Protein AF-A0A832WQT7-F1 (afdb_monomer_lite)

Radius of gyration: 22.84 Å; chains: 1; bounding box: 55×54×98 Å

Structure (mmCIF, N/CA/C/O backbone):
data_AF-A0A832WQT7-F1
#
_entry.id   AF-A0A832WQT7-F1
#
loop_
_atom_site.group_PDB
_atom_site.id
_atom_site.type_symbol
_atom_site.label_atom_id
_atom_site.label_alt_id
_atom_site.label_comp_id
_atom_site.label_asym_id
_atom_site.label_entity_id
_atom_site.label_seq_id
_atom_site.pd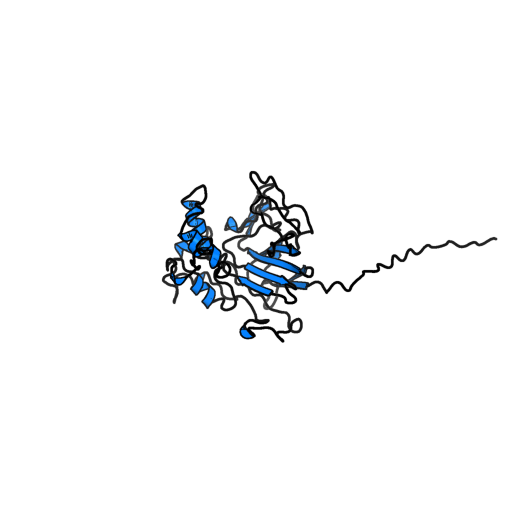bx_PDB_ins_code
_atom_site.Cartn_x
_atom_site.Cartn_y
_atom_site.Cartn_z
_atom_site.occupancy
_atom_site.B_iso_or_equiv
_atom_site.auth_seq_id
_atom_site.auth_comp_id
_atom_site.auth_asym_id
_atom_site.auth_atom_id
_atom_site.pdbx_PDB_model_num
ATOM 1 N N . MET A 1 1 ? -0.647 -25.967 -74.024 1.00 47.56 1 MET A N 1
ATOM 2 C CA . MET A 1 1 ? 0.511 -26.215 -73.138 1.00 47.56 1 MET A CA 1
ATOM 3 C C . MET A 1 1 ? 1.484 -25.049 -73.229 1.00 47.56 1 MET A C 1
ATOM 5 O O . MET A 1 1 ? 2.323 -25.030 -74.116 1.00 47.56 1 MET A O 1
ATOM 9 N N . LYS A 1 2 ? 1.336 -24.062 -72.344 1.00 38.56 2 LYS A N 1
ATOM 10 C CA . LYS A 1 2 ? 2.384 -23.105 -71.969 1.00 38.56 2 LYS A CA 1
ATOM 11 C C . LYS A 1 2 ? 2.176 -22.830 -70.483 1.00 38.56 2 LYS A C 1
ATOM 13 O O . LYS A 1 2 ? 1.175 -22.239 -70.100 1.00 38.56 2 LYS A O 1
ATOM 18 N N . SER A 1 3 ? 3.063 -23.404 -69.682 1.00 42.03 3 SER A N 1
ATOM 19 C CA . SER A 1 3 ? 3.198 -23.137 -68.255 1.00 42.03 3 SER A CA 1
ATOM 20 C C . SER A 1 3 ? 3.839 -21.761 -68.100 1.00 42.03 3 SER A C 1
ATOM 22 O O . SER A 1 3 ? 4.822 -21.501 -68.794 1.00 42.03 3 SER A O 1
ATOM 24 N N . LEU A 1 4 ? 3.314 -20.893 -67.233 1.00 36.88 4 LEU A N 1
ATOM 25 C CA . LEU A 1 4 ? 4.096 -19.773 -66.717 1.00 36.88 4 LEU A CA 1
ATOM 26 C C . LEU A 1 4 ? 3.626 -19.372 -65.311 1.00 36.88 4 LEU A C 1
ATOM 28 O O . LEU A 1 4 ? 2.560 -18.798 -65.121 1.00 36.88 4 LEU A O 1
ATOM 32 N N . LEU A 1 5 ? 4.469 -19.793 -64.368 1.00 37.06 5 LEU A N 1
ATOM 33 C CA . LEU A 1 5 ? 4.711 -19.373 -62.990 1.00 37.06 5 LEU A CA 1
ATOM 34 C C . LEU A 1 5 ? 3.700 -18.421 -62.325 1.00 37.06 5 LEU A C 1
ATOM 36 O O . LEU A 1 5 ? 3.665 -17.223 -62.592 1.00 37.06 5 LEU A O 1
ATOM 40 N N . VAL A 1 6 ? 3.017 -18.954 -61.309 1.00 41.31 6 VAL A N 1
ATOM 41 C CA . VAL A 1 6 ? 2.474 -18.172 -60.194 1.00 41.31 6 VAL A CA 1
ATOM 42 C C . VAL A 1 6 ? 3.660 -17.669 -59.370 1.00 41.31 6 VAL A C 1
ATOM 44 O O . VAL A 1 6 ? 4.317 -18.443 -58.674 1.00 41.31 6 VAL A O 1
ATOM 47 N N . LEU A 1 7 ? 3.965 -16.376 -59.476 1.00 38.38 7 LEU A N 1
ATOM 48 C CA . LEU A 1 7 ? 4.915 -15.705 -58.596 1.00 38.38 7 LEU A CA 1
ATOM 49 C C . LEU A 1 7 ? 4.232 -15.529 -57.230 1.00 38.38 7 LEU A C 1
ATOM 51 O O . LEU A 1 7 ? 3.497 -14.570 -57.006 1.00 38.38 7 LEU A O 1
ATOM 55 N N . ALA A 1 8 ? 4.418 -16.492 -56.329 1.00 39.69 8 ALA A N 1
ATOM 56 C CA . ALA A 1 8 ? 4.055 -16.324 -54.930 1.00 39.69 8 ALA A CA 1
ATOM 57 C C . ALA A 1 8 ? 5.011 -15.290 -54.319 1.00 39.69 8 ALA A C 1
ATOM 59 O O . ALA A 1 8 ? 6.145 -15.608 -53.964 1.00 39.69 8 ALA A O 1
ATOM 60 N N . ALA A 1 9 ? 4.571 -14.035 -54.240 1.00 36.88 9 ALA A N 1
ATOM 61 C CA . ALA A 1 9 ? 5.240 -13.019 -53.445 1.00 36.88 9 ALA A CA 1
ATOM 62 C C . ALA A 1 9 ? 5.055 -13.380 -51.965 1.00 36.88 9 ALA A C 1
ATOM 64 O O . ALA A 1 9 ? 4.107 -12.950 -51.313 1.00 36.88 9 ALA A O 1
ATOM 65 N N . VAL A 1 10 ? 5.948 -14.222 -51.442 1.00 38.91 10 VAL A N 1
ATOM 66 C CA . VAL A 1 10 ? 6.124 -14.378 -50.001 1.00 38.91 10 VAL A CA 1
ATOM 67 C C . VAL A 1 10 ? 6.759 -13.079 -49.522 1.00 38.91 10 VAL A C 1
ATOM 69 O O . VAL A 1 10 ? 7.971 -12.890 -49.605 1.00 38.91 10 VAL A O 1
ATOM 72 N N . LEU A 1 11 ? 5.920 -12.147 -49.076 1.00 35.97 11 LEU A N 1
ATOM 73 C CA . LEU A 1 11 ? 6.366 -10.959 -48.371 1.00 35.97 11 LEU A CA 1
ATOM 74 C C . LEU A 1 11 ? 6.836 -11.414 -46.981 1.00 35.97 11 LEU A C 1
ATOM 76 O O . LEU A 1 11 ? 6.087 -11.380 -46.009 1.00 35.97 11 LEU A O 1
ATOM 80 N N . VAL A 1 12 ? 8.075 -11.903 -46.892 1.00 39.22 12 VAL A N 1
ATOM 81 C CA . VAL A 1 12 ? 8.770 -12.014 -45.610 1.00 39.22 12 VAL A CA 1
ATOM 82 C C . VAL A 1 12 ? 9.070 -10.581 -45.193 1.00 39.22 12 VAL A C 1
ATOM 84 O O . VAL A 1 12 ? 10.098 -10.013 -45.557 1.00 39.22 12 VAL A O 1
ATOM 87 N N . ALA A 1 13 ? 8.135 -9.968 -44.470 1.00 40.22 13 ALA A N 1
ATOM 88 C CA . ALA A 1 13 ? 8.435 -8.804 -43.661 1.00 40.22 13 ALA A CA 1
ATOM 89 C C . ALA A 1 13 ? 9.397 -9.278 -42.567 1.00 40.22 13 ALA A C 1
ATOM 91 O O . ALA A 1 13 ? 8.991 -9.685 -41.480 1.00 40.22 13 ALA A O 1
ATOM 92 N N . ALA A 1 14 ? 10.687 -9.301 -42.898 1.00 39.84 14 ALA A N 1
ATOM 93 C CA . ALA A 1 14 ? 11.744 -9.338 -41.914 1.00 39.84 14 ALA A CA 1
ATOM 94 C C . ALA A 1 14 ? 11.591 -8.056 -41.091 1.00 39.84 14 ALA A C 1
ATOM 96 O O . ALA A 1 14 ? 12.025 -6.980 -41.501 1.00 39.84 14 ALA A O 1
ATOM 97 N N . LEU A 1 15 ? 10.892 -8.179 -39.961 1.00 40.41 15 LEU A N 1
ATOM 98 C CA . LEU A 1 15 ? 10.945 -7.240 -38.854 1.00 40.41 15 LEU A CA 1
ATOM 99 C C . LEU A 1 15 ? 12.410 -7.169 -38.416 1.00 40.41 15 LEU A C 1
ATOM 101 O O . LEU A 1 15 ? 12.868 -7.923 -37.562 1.00 40.41 15 LEU A O 1
ATOM 105 N N . LEU A 1 16 ? 13.163 -6.277 -39.052 1.00 38.72 16 LEU A N 1
ATOM 106 C CA . LEU A 1 16 ? 14.365 -5.704 -38.478 1.00 38.72 16 LEU A CA 1
ATOM 107 C C . LEU A 1 16 ? 13.899 -4.918 -37.253 1.00 38.72 16 LEU A C 1
ATOM 109 O O . LEU A 1 16 ? 13.592 -3.737 -37.362 1.00 38.72 16 LEU A O 1
ATOM 113 N N . VAL A 1 17 ? 13.781 -5.596 -36.109 1.00 41.25 17 VAL A N 1
ATOM 114 C CA . VAL A 1 17 ? 13.724 -4.941 -34.802 1.00 41.25 17 VAL A CA 1
ATOM 115 C C . VAL A 1 17 ? 15.136 -4.404 -34.563 1.00 41.25 17 VAL A C 1
ATOM 117 O O . VAL A 1 17 ? 16.056 -5.202 -34.357 1.00 41.25 17 VAL A O 1
ATOM 120 N N . PRO A 1 18 ? 15.379 -3.088 -34.682 1.00 38.50 18 PRO A N 1
ATOM 121 C CA . PRO A 1 18 ? 16.694 -2.534 -34.435 1.00 38.50 18 PRO A CA 1
ATOM 122 C C . PRO A 1 18 ? 16.877 -2.464 -32.921 1.00 38.50 18 PRO A C 1
ATOM 124 O O . PRO A 1 18 ? 16.107 -1.806 -32.228 1.00 38.50 18 PRO A O 1
ATOM 127 N N . GLY A 1 19 ? 17.920 -3.122 -32.427 1.00 39.06 19 GLY A N 1
ATOM 128 C CA . GLY A 1 19 ? 18.290 -3.099 -31.019 1.00 39.06 19 GLY A CA 1
ATOM 129 C C .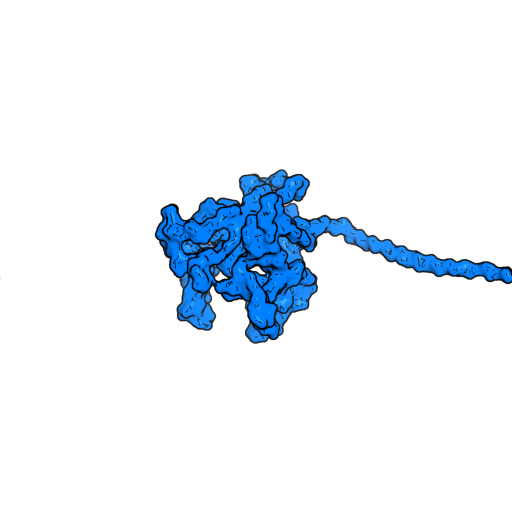 GLY A 1 19 ? 17.599 -4.203 -30.235 1.00 39.06 19 GLY A C 1
ATOM 130 O O . GLY A 1 19 ? 16.382 -4.350 -30.249 1.00 39.06 19 GLY A O 1
ATOM 131 N N . THR A 1 20 ? 18.398 -4.995 -29.534 1.00 41.31 20 THR A N 1
ATOM 132 C CA . THR A 1 20 ? 17.932 -5.824 -28.429 1.00 41.31 20 THR A CA 1
ATOM 133 C C . THR A 1 20 ? 17.166 -4.927 -27.457 1.00 41.31 20 THR A C 1
ATOM 135 O O . THR A 1 20 ? 17.785 -4.199 -26.679 1.00 41.31 20 THR A O 1
ATOM 138 N N . LEU A 1 21 ? 15.832 -4.932 -27.522 1.00 47.41 21 LEU A N 1
ATOM 139 C CA . LEU A 1 21 ? 15.023 -4.484 -26.397 1.00 47.41 21 LEU A CA 1
ATOM 140 C C . LEU A 1 21 ? 15.510 -5.314 -25.206 1.00 47.41 21 LEU A C 1
ATOM 142 O O . LEU A 1 21 ? 15.546 -6.544 -25.280 1.00 47.41 21 LEU A O 1
ATOM 146 N N . ALA A 1 22 ? 16.010 -4.645 -24.168 1.00 53.94 22 ALA A N 1
ATOM 147 C CA . ALA A 1 22 ? 16.284 -5.306 -22.901 1.00 53.94 22 ALA A CA 1
ATOM 148 C C . ALA A 1 22 ? 15.006 -6.044 -22.472 1.00 53.94 22 ALA A C 1
ATOM 150 O O . ALA A 1 22 ? 13.914 -5.517 -22.682 1.00 53.94 22 ALA A O 1
ATOM 151 N N . ALA A 1 23 ? 15.150 -7.273 -21.976 1.00 66.00 23 ALA A N 1
ATOM 152 C CA . ALA A 1 23 ? 14.015 -8.150 -21.712 1.00 66.00 23 ALA A CA 1
ATOM 153 C C . ALA A 1 23 ? 13.002 -7.481 -20.771 1.00 66.00 23 ALA A C 1
ATOM 155 O O . ALA A 1 23 ? 13.392 -6.801 -19.823 1.00 66.00 23 ALA A O 1
ATOM 156 N N . ASP A 1 24 ? 11.714 -7.682 -21.041 1.00 82.94 24 ASP A N 1
ATOM 157 C CA . ASP A 1 24 ? 10.657 -7.255 -20.132 1.00 82.94 24 ASP A CA 1
ATOM 158 C C . ASP A 1 24 ? 10.824 -7.921 -18.755 1.00 82.94 24 ASP A C 1
ATOM 160 O O . ASP A 1 24 ? 11.277 -9.066 -18.642 1.00 82.94 24 ASP A O 1
ATOM 164 N N . HIS A 1 25 ? 10.420 -7.216 -17.702 1.00 90.94 25 HIS A N 1
ATOM 165 C CA . HIS A 1 25 ? 10.423 -7.736 -16.341 1.00 90.94 25 HIS A CA 1
ATOM 166 C C . HIS A 1 25 ? 9.150 -8.537 -16.087 1.00 90.94 25 HIS A C 1
ATOM 168 O O . HIS A 1 25 ? 8.078 -8.216 -16.598 1.00 90.94 25 HIS A O 1
ATOM 174 N N . THR A 1 26 ? 9.259 -9.584 -15.273 1.00 93.56 26 THR A N 1
ATOM 175 C CA . THR A 1 26 ? 8.115 -10.401 -14.858 1.00 93.56 26 THR A CA 1
ATOM 176 C C . THR A 1 26 ? 7.875 -10.219 -13.368 1.00 93.56 26 THR A C 1
ATOM 178 O O . THR A 1 26 ? 8.801 -10.374 -12.575 1.00 93.56 26 THR A O 1
ATOM 181 N N . ILE A 1 27 ? 6.630 -9.932 -12.988 1.00 95.75 27 ILE A N 1
ATOM 182 C CA . ILE A 1 27 ? 6.202 -9.869 -11.588 1.00 95.75 27 ILE A CA 1
ATOM 183 C C . ILE A 1 27 ? 5.175 -10.977 -11.362 1.00 95.75 27 ILE A C 1
ATOM 185 O O . ILE A 1 27 ? 4.204 -11.098 -12.112 1.00 95.75 27 ILE A O 1
ATOM 189 N N . GLN A 1 28 ? 5.394 -11.785 -10.325 1.00 95.62 28 GLN A N 1
ATOM 190 C CA . GLN A 1 28 ? 4.469 -12.830 -9.898 1.00 95.62 28 GLN A CA 1
ATOM 191 C C . GLN A 1 28 ? 3.825 -12.435 -8.575 1.00 95.62 28 GLN A C 1
ATOM 193 O O . GLN A 1 28 ? 4.509 -12.240 -7.573 1.00 95.62 28 GLN A O 1
ATOM 198 N N . PHE A 1 29 ? 2.501 -12.355 -8.570 1.00 96.44 29 PHE A N 1
ATOM 199 C CA . PHE A 1 29 ? 1.713 -12.118 -7.373 1.00 96.44 29 PHE A CA 1
ATOM 200 C C . PHE A 1 29 ? 1.177 -13.440 -6.855 1.00 96.44 29 PHE A C 1
ATOM 202 O O . PHE A 1 29 ? 0.619 -14.222 -7.623 1.00 96.44 29 PHE A O 1
ATOM 209 N N . GLN A 1 30 ? 1.324 -13.671 -5.555 1.00 94.88 30 GLN A N 1
ATOM 210 C CA . GLN A 1 30 ? 0.841 -14.875 -4.895 1.00 94.88 30 GLN A CA 1
ATOM 211 C C . GLN A 1 30 ? -0.014 -14.503 -3.694 1.00 94.88 30 GLN A C 1
ATOM 213 O O . GLN A 1 30 ? 0.433 -13.753 -2.824 1.00 94.88 30 GLN A O 1
ATOM 218 N N . ASN A 1 31 ? -1.224 -15.054 -3.626 1.00 94.56 31 ASN A N 1
ATOM 219 C CA . ASN A 1 31 ? -2.055 -14.927 -2.437 1.00 94.56 31 ASN A CA 1
ATOM 220 C C . ASN A 1 31 ? -1.804 -16.107 -1.490 1.00 94.56 31 ASN A C 1
ATOM 222 O O . ASN A 1 31 ? -2.100 -17.254 -1.820 1.00 94.56 31 ASN A O 1
ATOM 226 N N . HIS A 1 32 ? -1.251 -15.795 -0.318 1.00 92.19 32 HIS A N 1
ATOM 227 C CA . HIS A 1 32 ? -1.012 -16.732 0.787 1.00 92.19 32 HIS A CA 1
ATOM 228 C C . HIS A 1 32 ? -2.009 -16.535 1.943 1.00 92.19 32 HIS A C 1
ATOM 230 O O . HIS A 1 32 ? -1.851 -17.122 3.011 1.00 92.19 32 HIS A O 1
ATOM 236 N N . CYS A 1 33 ? -3.008 -15.668 1.767 1.00 91.00 33 CYS A N 1
ATOM 237 C CA . CYS A 1 33 ? -4.068 -15.450 2.743 1.00 91.00 33 CYS A CA 1
ATOM 238 C C . CYS A 1 33 ? -5.171 -16.506 2.599 1.00 91.00 33 CYS A C 1
ATOM 240 O O . CYS A 1 33 ? -5.410 -17.051 1.526 1.00 91.00 33 CYS A O 1
ATOM 242 N N . GLU A 1 34 ? -5.925 -16.718 3.677 1.00 91.50 34 GLU A N 1
ATOM 243 C CA . GLU A 1 34 ? -7.123 -17.576 3.686 1.00 91.50 34 GLU A CA 1
ATOM 244 C C . GLU A 1 34 ? -8.365 -16.885 3.086 1.00 91.50 34 GLU A C 1
ATOM 246 O O . GLU A 1 34 ? -9.486 -17.378 3.198 1.00 91.50 34 GLU A O 1
ATOM 251 N N . TYR A 1 35 ? -8.189 -15.707 2.491 1.00 92.00 35 TYR A N 1
ATOM 252 C CA . TYR A 1 35 ? -9.248 -14.882 1.923 1.00 92.00 35 TYR A CA 1
ATOM 253 C C . TYR A 1 35 ? -8.796 -14.252 0.607 1.00 92.00 35 TYR A C 1
ATOM 255 O O . TYR A 1 35 ? -7.600 -14.085 0.356 1.00 92.00 35 TYR A O 1
ATOM 263 N N . GLU A 1 36 ? -9.769 -13.901 -0.228 1.00 94.44 36 GLU A N 1
ATOM 264 C CA . GLU A 1 36 ? -9.535 -13.200 -1.487 1.00 94.44 36 GLU A CA 1
ATOM 265 C C . GLU A 1 36 ? -8.810 -11.867 -1.246 1.00 94.44 36 GLU A C 1
ATOM 267 O O . GLU A 1 36 ? -9.161 -11.092 -0.347 1.00 94.44 36 GLU A O 1
ATOM 272 N N . VAL A 1 37 ? -7.800 -11.602 -2.071 1.00 96.56 37 VAL A N 1
ATOM 273 C CA . VAL A 1 37 ? -7.106 -10.318 -2.128 1.00 96.56 37 VAL A CA 1
ATOM 274 C C . VAL A 1 37 ? -7.239 -9.799 -3.547 1.00 96.56 37 VAL A C 1
ATOM 276 O O . VAL A 1 37 ? -6.809 -10.454 -4.489 1.00 96.56 37 VAL A O 1
ATOM 279 N N . SER A 1 38 ? -7.788 -8.601 -3.719 1.00 97.00 38 SER A N 1
ATOM 280 C CA . SER A 1 38 ? -7.732 -7.929 -5.019 1.00 97.00 38 SER A CA 1
ATOM 281 C C . SER A 1 38 ? -6.606 -6.910 -5.029 1.00 97.00 38 SER A C 1
ATOM 283 O O . SER A 1 38 ? -6.435 -6.156 -4.076 1.00 97.00 38 SER A O 1
ATOM 285 N N . VAL A 1 39 ? -5.815 -6.898 -6.091 1.00 97.56 39 VAL A N 1
ATOM 286 C CA . VAL A 1 39 ? -4.625 -6.060 -6.222 1.00 97.56 39 VAL A CA 1
ATOM 287 C C . VAL A 1 39 ? -4.975 -4.837 -7.054 1.00 97.56 39 VAL A C 1
ATOM 289 O O . VAL A 1 39 ? -5.532 -4.958 -8.141 1.00 97.56 39 VAL A O 1
ATOM 292 N N . VAL A 1 40 ? -4.655 -3.661 -6.530 1.00 96.75 40 VAL A N 1
ATOM 293 C CA . VAL A 1 40 ? -4.634 -2.388 -7.255 1.00 96.75 40 VAL A CA 1
ATOM 294 C C . VAL A 1 40 ? -3.259 -2.234 -7.883 1.00 96.75 40 VAL A C 1
ATOM 296 O O . VAL A 1 40 ? -2.269 -2.459 -7.193 1.00 96.75 40 VAL A O 1
ATOM 299 N N . ILE A 1 41 ? -3.187 -1.826 -9.148 1.00 94.44 41 ILE A N 1
ATOM 300 C CA . ILE A 1 41 ? -1.936 -1.468 -9.825 1.00 94.44 41 ILE A CA 1
ATOM 301 C C . ILE A 1 41 ? -2.006 -0.005 -10.257 1.00 94.44 41 ILE A C 1
ATOM 303 O O . ILE A 1 41 ? -2.904 0.400 -10.999 1.00 94.44 41 ILE A O 1
ATOM 307 N N . VAL A 1 42 ? -1.005 0.769 -9.847 1.00 90.06 42 VAL A N 1
ATOM 308 C CA . VAL A 1 42 ? -0.791 2.147 -10.294 1.00 90.06 42 VAL A CA 1
ATOM 309 C C . VAL A 1 42 ? 0.637 2.260 -10.805 1.00 90.06 42 VAL A C 1
ATOM 311 O O . VAL A 1 42 ? 1.573 2.356 -10.015 1.00 90.06 42 VAL A O 1
ATOM 314 N N . GLY A 1 43 ? 0.833 2.225 -12.122 1.00 87.56 43 GLY A N 1
ATOM 315 C CA . GLY A 1 43 ? 2.179 2.230 -12.689 1.00 87.56 43 GLY A CA 1
ATOM 316 C C . GLY A 1 43 ? 2.221 2.217 -14.206 1.00 87.56 43 GLY A C 1
ATOM 317 O O . GLY A 1 43 ? 1.225 1.939 -14.868 1.00 87.56 43 GLY A O 1
ATOM 318 N N . GLY A 1 44 ? 3.391 2.521 -14.751 1.00 86.44 44 GLY A N 1
ATOM 319 C CA . GLY A 1 44 ? 3.605 2.668 -16.182 1.00 86.44 44 GLY A CA 1
ATOM 320 C C . GLY A 1 44 ? 5.035 3.056 -16.528 1.00 86.44 44 GLY A C 1
ATOM 321 O O . GLY A 1 44 ? 5.922 3.037 -15.679 1.00 86.44 44 GLY A O 1
ATOM 322 N N . MET A 1 45 ? 5.267 3.422 -17.787 1.00 82.38 45 MET A N 1
ATOM 323 C CA . MET A 1 45 ? 6.578 3.911 -18.223 1.00 82.38 45 MET A CA 1
ATOM 324 C C . MET A 1 45 ? 6.953 5.196 -17.480 1.00 82.38 45 MET A C 1
ATOM 326 O O . MET A 1 45 ? 6.146 6.126 -17.422 1.00 82.38 45 MET A O 1
ATOM 330 N N . GLN A 1 46 ? 8.184 5.284 -16.978 1.00 74.56 46 GLN A N 1
ATOM 331 C CA . GLN A 1 46 ? 8.703 6.512 -16.376 1.00 74.56 46 GLN A CA 1
ATOM 332 C C . GLN A 1 46 ? 8.561 7.704 -17.334 1.00 74.56 46 GLN A C 1
ATOM 334 O O . GLN A 1 46 ? 8.945 7.637 -18.506 1.00 74.56 46 GLN A O 1
ATOM 339 N N . TYR A 1 47 ? 8.050 8.821 -16.815 1.00 70.75 47 TYR A N 1
ATOM 340 C CA . TYR A 1 47 ? 8.009 10.095 -17.524 1.00 70.75 47 TYR A CA 1
ATOM 341 C C . TYR A 1 47 ? 8.974 11.092 -16.883 1.00 70.75 47 TYR A C 1
ATOM 343 O O . TYR A 1 47 ? 8.857 11.413 -15.700 1.00 70.75 47 TYR A O 1
ATOM 351 N N . LYS A 1 48 ? 9.901 11.625 -17.683 1.00 69.69 48 LYS A N 1
ATOM 352 C CA . LYS A 1 48 ? 10.743 12.768 -17.308 1.00 69.69 48 LYS A CA 1
ATOM 353 C C . LYS A 1 48 ? 10.264 13.994 -18.069 1.00 69.69 48 LYS A C 1
ATOM 355 O O . LYS A 1 48 ? 10.365 14.034 -19.297 1.00 69.69 48 LYS A O 1
ATOM 360 N N . ALA A 1 49 ? 9.754 14.994 -17.351 1.00 66.81 49 ALA A N 1
ATOM 361 C CA . ALA A 1 49 ? 9.352 16.246 -17.985 1.00 66.81 49 ALA A CA 1
ATOM 362 C C . ALA A 1 49 ? 10.574 16.935 -18.607 1.00 66.81 49 ALA A C 1
ATOM 364 O O . ALA A 1 49 ? 11.640 17.020 -17.993 1.00 66.81 49 ALA A O 1
ATOM 365 N N . THR A 1 50 ? 10.431 17.440 -19.832 1.00 65.50 50 THR A N 1
ATOM 366 C CA . THR A 1 50 ? 11.526 18.122 -20.531 1.00 65.50 50 THR A CA 1
ATOM 367 C C . THR A 1 50 ? 12.019 19.319 -19.712 1.00 65.50 50 THR A C 1
ATOM 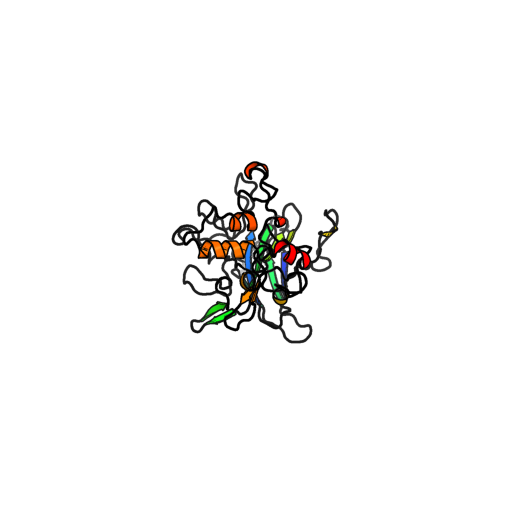369 O O . THR A 1 50 ? 11.237 20.199 -19.366 1.00 65.50 50 THR A O 1
ATOM 372 N N . GLY A 1 51 ? 13.318 19.357 -19.400 1.00 69.00 51 GLY A N 1
ATOM 373 C CA . GLY A 1 51 ? 13.923 20.429 -18.598 1.00 69.00 51 GLY A CA 1
ATOM 374 C C . GLY A 1 51 ? 13.760 20.284 -17.078 1.00 69.00 51 GLY A C 1
ATOM 375 O O . GLY A 1 51 ? 14.192 21.176 -16.353 1.00 69.00 51 GLY A O 1
ATOM 376 N N . SER A 1 52 ? 13.188 19.178 -16.592 1.00 67.25 52 SER A N 1
ATOM 377 C CA . SER A 1 52 ? 13.095 18.843 -15.167 1.00 67.25 52 SER A CA 1
ATOM 378 C C . SER A 1 52 ? 13.891 17.576 -14.851 1.00 67.25 52 SER A C 1
ATOM 380 O O . SER A 1 52 ? 13.982 16.664 -15.671 1.00 67.25 52 SER A O 1
ATOM 382 N N . SER A 1 53 ? 14.452 17.500 -13.644 1.00 66.06 53 SER A N 1
ATOM 383 C CA . SER A 1 53 ? 14.996 16.254 -13.091 1.00 66.06 53 SER A CA 1
ATOM 384 C C . SER A 1 53 ? 13.922 15.377 -12.440 1.00 66.06 53 SER A C 1
ATOM 386 O O . SER A 1 53 ? 14.232 14.263 -12.026 1.00 66.06 53 SER A O 1
ATOM 388 N N . ALA A 1 54 ? 12.683 15.867 -12.324 1.00 66.06 54 ALA A N 1
ATOM 389 C CA . ALA A 1 54 ? 11.591 15.133 -11.701 1.00 66.06 54 ALA A CA 1
ATOM 390 C C . ALA A 1 54 ? 11.122 13.968 -12.586 1.00 66.06 54 ALA A C 1
ATOM 392 O O . ALA A 1 54 ? 10.857 14.137 -13.783 1.00 66.06 54 ALA A O 1
ATOM 393 N N . VAL A 1 55 ? 11.003 12.797 -11.963 1.00 66.00 55 VAL A N 1
ATOM 394 C CA . VAL A 1 55 ? 10.344 11.617 -12.522 1.00 66.00 55 VAL A CA 1
ATOM 395 C C . VAL A 1 55 ? 8.926 11.582 -11.975 1.00 66.00 55 VAL A C 1
ATOM 397 O O . VAL A 1 55 ? 8.708 11.733 -10.774 1.00 66.00 55 VAL A O 1
ATOM 400 N N . TYR A 1 56 ? 7.964 11.421 -12.870 1.00 66.94 56 TYR A N 1
ATOM 401 C CA . TYR A 1 56 ? 6.548 11.428 -12.548 1.00 66.94 56 TYR A CA 1
ATOM 402 C C . TYR A 1 56 ? 5.988 10.003 -12.658 1.00 66.94 56 TYR A C 1
ATOM 404 O O . TYR A 1 56 ? 6.267 9.300 -13.631 1.00 66.94 56 TYR A O 1
ATOM 412 N N . SER A 1 57 ? 5.181 9.592 -11.672 1.00 65.50 57 SER A N 1
ATOM 413 C CA . SER A 1 57 ? 4.363 8.382 -11.739 1.00 65.50 57 SER A CA 1
ATOM 414 C C . SER A 1 57 ? 3.380 8.447 -12.913 1.00 65.50 57 SER A C 1
ATOM 416 O O . SER A 1 57 ? 2.977 9.526 -13.356 1.00 65.50 57 SER A O 1
ATOM 418 N N . ALA A 1 58 ? 2.992 7.274 -13.416 1.00 71.25 58 ALA A N 1
ATOM 419 C CA . ALA A 1 58 ? 2.228 7.145 -14.654 1.00 71.25 58 ALA A CA 1
ATOM 420 C C . ALA A 1 58 ? 0.765 7.622 -14.566 1.00 71.25 58 ALA A C 1
ATOM 422 O O . ALA A 1 58 ? 0.178 7.951 -15.594 1.00 71.25 58 ALA A O 1
ATOM 423 N N . CYS A 1 59 ? 0.188 7.676 -13.359 1.00 78.31 59 CYS A N 1
ATOM 424 C CA . CYS A 1 59 ? -1.204 8.059 -13.111 1.00 78.31 59 CYS A CA 1
ATOM 425 C C . CYS A 1 59 ? -1.300 9.142 -12.035 1.00 78.31 59 CYS A C 1
ATOM 427 O O . CYS A 1 59 ? -1.637 8.853 -10.889 1.00 78.31 59 CYS A O 1
ATOM 429 N N . GLN A 1 60 ? -1.006 10.394 -12.391 1.00 77.06 60 GLN A N 1
ATOM 430 C CA . GLN A 1 60 ? -1.132 11.513 -11.455 1.00 77.06 60 GLN A CA 1
ATOM 431 C C . GLN A 1 60 ? -1.593 12.817 -12.104 1.00 77.06 60 GLN A C 1
ATOM 433 O O . GLN A 1 60 ? -1.347 13.079 -13.285 1.00 77.06 60 GLN A O 1
ATOM 438 N N . CYS A 1 61 ? -2.223 13.647 -11.274 1.00 80.44 61 CYS A N 1
ATOM 439 C CA . CYS A 1 61 ? -2.543 15.030 -11.585 1.00 80.44 61 CYS A CA 1
ATOM 440 C C . CYS A 1 61 ? -1.361 15.933 -11.258 1.00 80.44 61 CYS A C 1
ATOM 442 O O . CYS A 1 61 ? -0.850 15.923 -10.140 1.00 80.44 61 CYS A O 1
ATOM 444 N N . MET A 1 62 ? -0.965 16.749 -12.224 1.00 77.50 62 MET A N 1
ATOM 445 C CA . MET A 1 62 ? 0.068 17.757 -12.038 1.00 77.50 62 MET A CA 1
ATOM 446 C C . MET A 1 62 ? -0.495 18.998 -11.339 1.00 77.50 62 MET A C 1
ATOM 448 O O . MET A 1 62 ? -1.706 19.230 -11.328 1.00 77.50 62 MET A O 1
ATOM 452 N N . GLY A 1 63 ? 0.389 19.836 -10.789 1.00 75.69 63 GLY A N 1
ATOM 453 C CA . GLY A 1 63 ? -0.001 21.089 -10.127 1.00 75.69 63 GLY A CA 1
ATOM 454 C C . GLY A 1 63 ? -0.726 22.087 -11.042 1.00 75.69 63 GLY A C 1
ATOM 455 O O . GLY A 1 63 ? -1.494 22.913 -10.562 1.00 75.69 63 GLY A O 1
ATOM 456 N N . ASP A 1 64 ? -0.547 21.985 -12.361 1.00 79.44 64 ASP A N 1
ATOM 457 C CA . ASP A 1 64 ? -1.293 22.753 -13.368 1.00 79.44 64 ASP A CA 1
ATOM 458 C C . ASP A 1 64 ? -2.614 22.078 -13.791 1.00 79.44 64 ASP A C 1
ATOM 460 O O . ASP A 1 64 ? -3.260 22.501 -14.750 1.00 79.44 64 ASP A O 1
ATOM 464 N N . THR A 1 65 ? -3.031 21.036 -13.065 1.00 80.12 65 THR A N 1
ATOM 465 C CA . THR A 1 65 ? -4.211 20.190 -13.295 1.00 80.12 65 THR A CA 1
ATOM 466 C C . THR A 1 65 ? -4.165 19.327 -14.554 1.00 80.12 65 THR A C 1
ATOM 468 O O . THR A 1 65 ? -5.158 18.663 -14.860 1.00 80.12 65 THR A O 1
ATOM 471 N N . THR A 1 66 ? -3.050 19.296 -15.286 1.00 78.31 66 THR A N 1
ATOM 472 C CA . THR A 1 66 ? -2.899 18.393 -16.431 1.00 78.31 66 THR A CA 1
ATOM 473 C C . THR A 1 66 ? -2.684 16.953 -15.965 1.00 78.31 66 THR A C 1
ATOM 475 O O . THR A 1 66 ? -2.107 16.697 -14.906 1.00 78.31 66 THR A O 1
ATOM 478 N N . CYS A 1 67 ? -3.166 15.997 -16.760 1.00 77.31 67 CYS A N 1
ATOM 479 C CA . CYS A 1 67 ? -2.701 14.619 -16.663 1.00 77.31 67 CYS A CA 1
ATOM 480 C C . CYS A 1 67 ? -1.439 14.505 -17.517 1.00 77.31 67 CYS A C 1
ATOM 482 O O . CYS A 1 67 ? -1.442 14.965 -18.662 1.00 77.31 67 CYS A O 1
ATOM 484 N N . VAL A 1 68 ? -0.413 13.809 -17.032 1.00 65.94 68 VAL A N 1
ATOM 485 C CA . VAL A 1 68 ? 0.741 13.448 -17.870 1.00 65.94 68 VAL A CA 1
ATOM 486 C C . VAL A 1 68 ? 0.875 11.930 -17.949 1.00 65.94 68 VAL A C 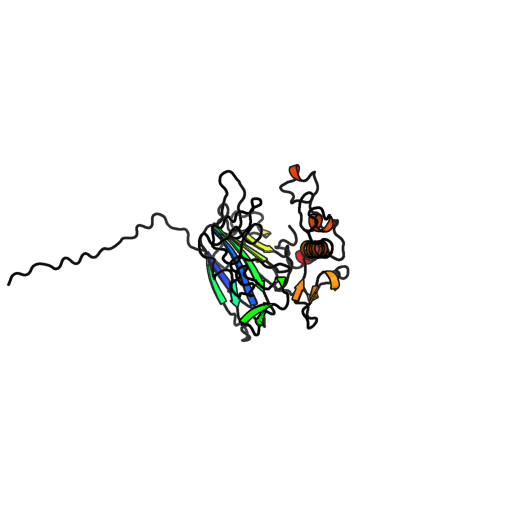1
ATOM 488 O O . VAL A 1 68 ? 1.836 11.365 -17.431 1.00 65.94 68 VAL A O 1
ATOM 491 N N . PRO A 1 69 ? -0.103 11.229 -18.552 1.00 64.81 69 PRO A N 1
ATOM 492 C CA . PRO A 1 69 ? -0.030 9.795 -18.604 1.00 64.81 69 PRO A CA 1
ATOM 493 C C . PRO A 1 69 ? 0.876 9.381 -19.761 1.00 64.81 69 PRO A C 1
ATOM 495 O O . PRO A 1 69 ? 0.540 9.513 -20.937 1.00 64.81 69 PRO A O 1
ATOM 498 N N . THR A 1 70 ? 2.012 8.781 -19.428 1.00 68.69 70 THR A N 1
ATOM 499 C CA . THR A 1 70 ? 2.603 7.772 -20.313 1.00 68.69 70 THR A CA 1
ATOM 500 C C . THR A 1 70 ? 1.708 6.536 -20.406 1.00 68.69 70 THR A C 1
ATOM 502 O O . THR A 1 70 ? 1.937 5.715 -21.286 1.00 68.69 70 THR A O 1
ATOM 505 N N . THR A 1 71 ? 0.690 6.405 -19.536 1.00 80.38 71 THR A N 1
ATOM 506 C CA . THR A 1 71 ? -0.173 5.223 -19.390 1.00 80.38 71 THR A CA 1
ATOM 507 C C . THR A 1 71 ? -1.649 5.590 -19.172 1.00 80.38 71 THR A C 1
ATOM 509 O O . THR A 1 71 ? -1.945 6.440 -18.348 1.00 80.38 71 THR A O 1
ATOM 512 N N . MET A 1 72 ? -2.588 4.926 -19.850 1.00 87.81 72 MET A N 1
ATOM 513 C CA . MET A 1 72 ? -4.031 5.201 -19.800 1.00 87.81 72 MET A CA 1
ATOM 514 C C . MET A 1 72 ? -4.645 4.874 -18.430 1.00 87.81 72 MET A C 1
ATOM 516 O O . MET A 1 72 ? -4.990 3.726 -18.149 1.00 87.81 72 MET A O 1
ATOM 520 N N . CYS A 1 73 ? -4.847 5.896 -17.605 1.00 88.06 73 CYS A N 1
ATOM 521 C CA . CYS A 1 73 ? -5.478 5.826 -16.288 1.00 88.06 73 CYS A CA 1
ATOM 522 C C . CYS A 1 73 ? -6.975 6.108 -16.422 1.00 88.06 73 CYS A C 1
ATOM 524 O O . CYS A 1 73 ? -7.469 7.196 -16.115 1.00 88.06 73 CYS A O 1
ATOM 526 N N . ASN A 1 74 ? -7.695 5.111 -16.936 1.00 88.81 74 ASN A N 1
ATOM 527 C CA . ASN A 1 74 ? -9.085 5.246 -17.364 1.00 88.81 74 ASN A CA 1
ATOM 528 C C . ASN A 1 74 ? -10.029 5.775 -16.280 1.00 88.81 74 ASN A C 1
ATOM 530 O O . ASN A 1 74 ? -11.038 6.370 -16.636 1.00 88.81 74 ASN A O 1
ATOM 534 N N . TYR A 1 75 ? -9.735 5.597 -14.992 1.00 89.88 75 TYR A N 1
ATOM 535 C CA . TYR A 1 75 ? -10.599 6.051 -13.893 1.00 89.88 75 TYR A CA 1
ATOM 536 C C . TYR A 1 75 ? -10.064 7.283 -13.162 1.00 89.88 75 TYR A C 1
ATOM 538 O O . TYR A 1 75 ? -10.614 7.671 -12.131 1.00 89.88 75 TYR A O 1
ATOM 546 N N . THR A 1 76 ? -9.058 7.946 -13.732 1.00 86.31 76 THR A N 1
ATOM 547 C CA . THR A 1 76 ? -8.466 9.165 -13.183 1.00 86.31 76 THR A CA 1
ATOM 548 C C . THR A 1 76 ? -8.742 10.356 -14.098 1.00 86.31 76 THR A C 1
ATOM 550 O O . THR A 1 76 ? -8.625 10.287 -15.325 1.00 86.31 76 THR A O 1
ATOM 553 N N . ALA A 1 77 ? -9.109 11.475 -13.483 1.00 88.81 77 ALA A N 1
ATOM 554 C CA . ALA A 1 77 ? -9.247 12.762 -14.140 1.00 88.81 77 ALA A CA 1
ATOM 555 C C . ALA A 1 77 ? -8.827 13.883 -13.183 1.00 88.81 77 ALA A C 1
ATOM 557 O O . ALA A 1 77 ? -8.926 13.748 -11.964 1.00 88.81 77 ALA A O 1
ATOM 558 N N . CYS A 1 78 ? -8.350 14.982 -13.754 1.00 87.25 78 CYS A N 1
ATOM 559 C CA . CYS A 1 78 ? -7.760 16.107 -13.047 1.00 87.25 78 CYS A CA 1
ATOM 560 C C . CYS A 1 78 ? -8.511 17.409 -13.343 1.00 87.25 78 CYS A C 1
ATOM 562 O O . CYS A 1 78 ? -9.169 17.564 -14.378 1.00 87.25 78 CYS A O 1
ATOM 564 N N . GLY A 1 79 ? -8.374 18.370 -12.431 1.00 86.81 79 GLY A N 1
ATOM 565 C CA . GLY A 1 79 ? -9.066 19.654 -12.502 1.00 86.81 79 GLY A CA 1
ATOM 566 C C . GLY A 1 79 ? -10.540 19.571 -12.102 1.00 86.81 79 GLY A C 1
ATOM 567 O O . GLY A 1 79 ? -11.114 18.495 -11.921 1.00 86.81 79 GLY A O 1
ATOM 568 N N . GLU A 1 80 ? -11.159 20.740 -11.947 1.00 85.81 80 GLU A N 1
ATOM 569 C CA . GLU A 1 80 ? -12.559 20.843 -11.537 1.00 85.81 80 GLU A CA 1
ATOM 570 C C . GLU A 1 80 ? -13.480 20.052 -12.472 1.00 85.81 80 GLU A C 1
ATOM 572 O O . GLU A 1 80 ? -13.355 20.110 -13.699 1.00 85.81 80 GLU A O 1
ATOM 577 N N . ASN A 1 81 ? -14.428 19.324 -11.877 1.00 86.44 81 ASN A N 1
ATOM 578 C CA . ASN A 1 81 ? -15.412 18.506 -12.589 1.00 86.44 81 ASN A CA 1
ATOM 579 C C . ASN A 1 81 ? -14.792 17.473 -13.548 1.00 86.44 81 ASN A C 1
ATOM 581 O O . ASN A 1 81 ? -15.394 17.161 -14.576 1.00 86.44 81 ASN A O 1
ATOM 585 N N . ASN A 1 82 ? -13.605 16.939 -13.227 1.00 88.50 82 ASN A N 1
ATOM 586 C CA . ASN A 1 82 ? -12.927 15.910 -14.024 1.00 88.50 82 ASN A CA 1
ATOM 587 C C . ASN A 1 82 ? -12.645 16.355 -15.474 1.00 88.50 82 ASN A C 1
ATOM 589 O O . ASN A 1 82 ? -12.696 15.548 -16.405 1.00 88.50 82 ASN A O 1
ATOM 593 N N . LYS A 1 83 ? -12.380 17.655 -15.685 1.00 87.75 83 LYS A N 1
ATOM 594 C CA . LYS A 1 83 ? -12.197 18.255 -17.018 1.00 87.75 83 LYS A CA 1
ATOM 595 C C . LYS A 1 83 ? -11.067 17.601 -17.818 1.00 87.75 83 LYS A C 1
ATOM 597 O O . LYS A 1 83 ? -11.205 17.421 -19.028 1.00 87.75 83 LYS A O 1
ATOM 602 N N . ASN A 1 84 ? -9.954 17.280 -17.165 1.00 87.94 84 ASN A N 1
ATOM 603 C CA . ASN A 1 84 ? -8.768 16.742 -17.820 1.00 87.94 84 ASN A CA 1
ATOM 604 C C . ASN A 1 84 ? -8.728 15.229 -17.603 1.00 87.94 84 ASN A C 1
ATOM 606 O O . ASN A 1 84 ? -8.379 14.764 -16.525 1.00 87.94 84 ASN A O 1
ATOM 610 N N . LYS A 1 85 ? -9.121 14.454 -18.614 1.00 88.19 85 LYS A N 1
ATOM 611 C CA . LYS A 1 85 ? -9.125 12.986 -18.544 1.00 88.19 85 LYS A CA 1
ATOM 612 C C . LYS A 1 85 ? -7.709 12.435 -18.680 1.00 88.19 85 LYS A C 1
ATOM 614 O O . LYS A 1 85 ? -6.941 12.927 -19.505 1.00 88.19 85 LYS A O 1
ATOM 619 N N . CYS A 1 86 ? -7.389 11.386 -17.930 1.00 86.31 86 CYS A N 1
ATOM 620 C CA . CYS A 1 86 ? -6.090 10.723 -18.007 1.00 86.31 86 CYS A CA 1
ATOM 621 C C . CYS A 1 86 ? -6.138 9.462 -18.896 1.00 86.31 86 CYS A C 1
ATOM 623 O O . CYS A 1 86 ? -5.603 8.422 -18.531 1.00 86.31 86 CYS A O 1
ATOM 625 N N . ASP A 1 87 ? -6.793 9.532 -20.059 1.00 84.56 87 ASP A N 1
ATOM 626 C CA . ASP A 1 87 ? -7.103 8.385 -20.935 1.00 84.56 87 ASP A CA 1
ATOM 627 C C . ASP A 1 87 ? -6.148 8.225 -22.138 1.00 84.56 87 ASP A C 1
ATOM 629 O O . ASP A 1 87 ? -6.457 7.524 -23.100 1.00 84.56 87 ASP A O 1
ATOM 633 N N . GLN A 1 88 ? -4.981 8.871 -22.091 1.00 81.75 88 GLN A N 1
ATOM 634 C CA . GLN A 1 88 ? -3.951 8.814 -23.135 1.00 81.75 88 GLN A CA 1
ATOM 635 C C . GLN A 1 88 ? -2.739 7.988 -22.670 1.00 81.75 88 GLN A C 1
ATOM 637 O O . GLN A 1 88 ? -2.536 7.816 -21.474 1.00 81.75 88 GLN A O 1
ATOM 642 N N . GLY A 1 89 ? -1.923 7.479 -23.599 1.00 82.44 89 GLY A N 1
ATOM 643 C CA . GLY A 1 89 ? -0.703 6.714 -23.290 1.00 82.44 89 GLY A CA 1
ATOM 644 C C . GLY A 1 89 ? -0.811 5.210 -23.568 1.00 82.44 89 GLY A C 1
ATOM 645 O O . GLY A 1 89 ? -1.660 4.763 -24.337 1.00 82.44 89 GLY A O 1
ATOM 646 N N . THR A 1 90 ? 0.078 4.413 -22.973 1.00 84.31 90 THR A N 1
ATOM 647 C CA . THR A 1 90 ? 0.068 2.944 -23.075 1.00 84.31 90 THR A CA 1
ATOM 648 C C . THR A 1 90 ? -1.006 2.326 -22.176 1.00 84.31 90 THR A C 1
ATOM 650 O O . THR A 1 90 ? -1.301 2.889 -21.130 1.00 84.31 90 THR A O 1
ATOM 653 N N . PRO A 1 91 ? -1.600 1.169 -22.500 1.00 87.25 91 PRO A N 1
ATOM 654 C CA . PRO A 1 91 ? -2.557 0.526 -21.598 1.00 87.25 91 PRO A CA 1
ATOM 655 C C . PRO A 1 91 ? -1.973 0.245 -20.207 1.00 87.25 91 PRO A C 1
ATOM 657 O O . PRO A 1 91 ? -0.820 -0.171 -20.095 1.00 87.25 91 PRO A O 1
ATOM 660 N N . LEU A 1 92 ? -2.781 0.440 -19.157 1.00 89.19 92 LEU A N 1
ATOM 661 C CA . LEU A 1 92 ? -2.450 -0.047 -17.818 1.00 89.19 92 LEU A CA 1
ATOM 662 C C . LEU A 1 92 ? -2.384 -1.573 -17.820 1.00 89.19 92 LEU A C 1
ATOM 664 O O . LEU A 1 92 ? -3.265 -2.244 -18.365 1.00 89.19 92 LEU A O 1
ATOM 668 N N . VAL A 1 93 ? -1.369 -2.106 -17.149 1.00 91.31 93 VAL A N 1
ATOM 669 C CA . VAL A 1 93 ? -1.251 -3.540 -16.879 1.00 91.31 93 VAL A CA 1
ATOM 670 C C . VAL A 1 93 ? -2.490 -3.994 -16.107 1.00 91.31 93 VAL A C 1
ATOM 672 O O . VAL A 1 93 ? -2.873 -3.353 -15.127 1.00 91.31 93 VAL A O 1
ATOM 675 N N . ASP A 1 94 ? -3.153 -5.042 -16.598 1.00 94.38 94 ASP A N 1
ATOM 676 C CA . ASP A 1 94 ? -4.433 -5.555 -16.087 1.00 94.38 94 ASP A CA 1
ATOM 677 C C . ASP A 1 94 ? -5.514 -4.483 -15.870 1.00 94.38 94 ASP A C 1
ATOM 679 O O . ASP A 1 94 ? -6.324 -4.570 -14.954 1.00 94.38 94 ASP A O 1
ATOM 683 N N . GLY A 1 95 ? -5.504 -3.404 -16.660 1.00 93.31 95 GLY A N 1
ATOM 684 C CA . GLY A 1 95 ? -6.437 -2.288 -16.467 1.00 93.31 95 GLY A CA 1
ATOM 685 C C . GLY A 1 95 ? -6.283 -1.565 -15.120 1.00 93.31 95 GLY A C 1
ATOM 686 O O . GLY A 1 95 ? -7.124 -0.744 -14.764 1.00 93.31 95 GLY A O 1
ATOM 687 N N . GLY A 1 96 ? -5.212 -1.831 -14.367 1.00 93.69 96 GLY A N 1
ATOM 688 C CA . GLY A 1 96 ? -4.974 -1.270 -13.041 1.00 93.69 96 GLY A CA 1
ATOM 689 C C . GLY A 1 96 ? -5.455 -2.148 -11.884 1.00 93.69 96 GLY A C 1
ATOM 690 O O . GLY A 1 96 ? -5.531 -1.651 -10.761 1.00 93.69 96 GLY A O 1
ATOM 691 N N . GLY A 1 97 ? -5.813 -3.416 -12.106 1.00 95.75 97 GLY A N 1
ATOM 692 C CA . GLY A 1 97 ? -6.054 -4.341 -10.998 1.00 95.75 97 GLY A CA 1
ATOM 693 C C . GLY A 1 97 ? -6.718 -5.664 -11.366 1.00 95.75 97 GLY A C 1
ATOM 694 O O . GLY A 1 97 ? -7.322 -5.811 -12.421 1.00 95.75 97 GLY A O 1
ATOM 695 N N . PHE A 1 98 ? -6.620 -6.632 -10.460 1.00 97.19 98 PHE A N 1
ATOM 696 C CA . PHE A 1 98 ? -7.145 -7.990 -10.635 1.00 97.19 98 PHE A CA 1
ATOM 697 C C . PHE A 1 98 ? -7.488 -8.633 -9.282 1.00 97.19 98 PHE A C 1
ATOM 699 O O . PHE A 1 98 ? -7.173 -8.087 -8.223 1.00 97.19 98 PHE A O 1
ATOM 706 N N . ILE A 1 99 ? -8.150 -9.791 -9.309 1.00 97.00 99 ILE A N 1
ATOM 707 C CA . ILE A 1 99 ? -8.464 -10.600 -8.121 1.00 97.00 99 ILE A CA 1
ATOM 708 C C . ILE A 1 99 ? -7.469 -11.760 -8.009 1.00 97.00 99 ILE A C 1
ATOM 710 O O . ILE A 1 99 ? -7.150 -12.406 -9.005 1.00 97.00 99 ILE A O 1
ATOM 714 N N . LEU A 1 100 ? -7.003 -12.030 -6.789 1.00 95.00 100 LEU A N 1
ATOM 715 C CA . LEU A 1 100 ? -6.303 -13.251 -6.407 1.00 95.00 100 LEU A CA 1
ATOM 716 C C . LEU A 1 100 ? -7.142 -14.029 -5.396 1.00 95.00 100 LEU A C 1
ATOM 718 O O . LEU A 1 100 ? -7.204 -13.682 -4.210 1.00 95.00 100 LEU A O 1
ATOM 722 N N . ASP A 1 101 ? -7.733 -15.125 -5.856 1.00 92.88 101 ASP A N 1
ATOM 723 C CA . ASP A 1 101 ? -8.481 -16.036 -4.997 1.00 92.88 101 ASP A CA 1
ATOM 724 C C . ASP A 1 101 ? -7.576 -16.677 -3.937 1.00 92.88 101 ASP A C 1
ATOM 726 O O . ASP A 1 101 ? -6.393 -16.943 -4.177 1.00 92.88 101 ASP A O 1
ATOM 730 N N . ALA A 1 102 ? -8.141 -16.960 -2.764 1.00 89.50 102 ALA A N 1
ATOM 731 C CA . ALA A 1 102 ? -7.473 -17.798 -1.775 1.00 89.50 102 ALA A CA 1
ATOM 732 C C . ALA 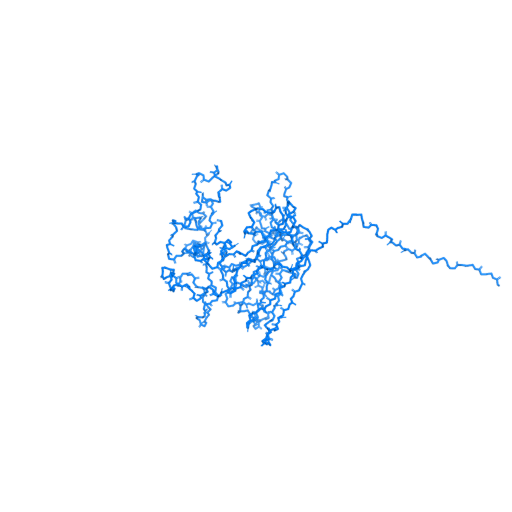A 1 102 ? -7.491 -19.264 -2.216 1.00 89.50 102 ALA A C 1
ATOM 734 O O . ALA A 1 102 ? -8.541 -19.795 -2.584 1.00 89.50 102 ALA A O 1
ATOM 735 N N . ASP A 1 103 ? -6.350 -19.942 -2.102 1.00 84.62 103 ASP A N 1
ATOM 736 C CA . ASP A 1 103 ? -6.275 -21.391 -2.259 1.00 84.62 103 ASP A CA 1
ATOM 737 C C . ASP A 1 103 ? -6.061 -22.046 -0.895 1.00 84.62 103 ASP A C 1
ATOM 739 O O . ASP A 1 103 ? -4.982 -21.989 -0.311 1.00 84.62 103 ASP A O 1
ATOM 743 N N . LEU A 1 104 ? -7.118 -22.667 -0.370 1.00 84.12 104 LEU A N 1
ATOM 744 C CA . LEU A 1 104 ? -7.109 -23.258 0.970 1.00 84.12 104 LEU A CA 1
ATOM 745 C C . LEU A 1 104 ? -6.444 -24.643 1.015 1.00 84.12 104 LEU A C 1
ATOM 747 O O . LEU A 1 104 ? -6.402 -25.280 2.071 1.00 84.12 104 LEU A O 1
ATOM 751 N N . ARG A 1 105 ? -5.946 -25.157 -0.118 1.00 84.88 105 ARG A N 1
ATOM 752 C CA . ARG A 1 105 ? -5.199 -26.418 -0.135 1.00 84.88 105 ARG A CA 1
ATOM 753 C C . ARG A 1 105 ? -3.821 -26.190 0.500 1.00 84.88 105 ARG A C 1
ATOM 755 O O . ARG A 1 105 ? -3.129 -25.252 0.113 1.00 84.88 105 ARG A O 1
ATOM 762 N N . PRO A 1 106 ? -3.369 -27.052 1.431 1.00 77.06 106 PRO A N 1
ATOM 763 C CA . PRO A 1 106 ? -2.066 -26.886 2.067 1.00 77.06 106 PRO A CA 1
ATOM 764 C C . PRO A 1 106 ? -0.927 -26.753 1.046 1.00 77.06 106 PRO A C 1
ATOM 766 O O . PRO A 1 106 ? -0.709 -27.651 0.233 1.00 77.06 106 PRO A O 1
ATOM 769 N N . GLY A 1 107 ? -0.202 -25.635 1.109 1.00 74.50 107 GLY A N 1
ATOM 770 C CA . GLY A 1 107 ? 0.933 -25.342 0.229 1.00 74.50 107 GLY A CA 1
ATOM 771 C C . GLY A 1 107 ? 0.566 -24.884 -1.186 1.00 74.50 107 GLY A C 1
ATOM 772 O O . GLY A 1 107 ? 1.469 -24.744 -2.009 1.00 74.50 107 GLY A O 1
ATOM 773 N N . ALA A 1 108 ? -0.714 -24.663 -1.489 1.00 77.00 108 ALA A N 1
ATOM 774 C CA . ALA A 1 108 ? -1.132 -24.117 -2.770 1.00 77.00 108 ALA A CA 1
ATOM 775 C C . ALA A 1 108 ? -1.133 -22.583 -2.750 1.00 77.00 108 ALA A C 1
ATOM 777 O O . ALA A 1 108 ? -1.389 -21.959 -1.722 1.00 77.00 108 ALA A O 1
ATOM 778 N N . THR A 1 109 ? -0.832 -21.981 -3.898 1.00 78.69 109 THR A N 1
ATOM 779 C CA . THR A 1 109 ? -0.856 -20.531 -4.088 1.00 78.69 109 THR A CA 1
ATOM 780 C C . THR A 1 109 ? -1.520 -20.203 -5.416 1.00 78.69 109 THR A C 1
ATOM 782 O O . THR A 1 109 ? -1.157 -20.741 -6.467 1.00 78.69 109 THR A O 1
ATOM 785 N N . THR A 1 110 ? -2.477 -19.279 -5.391 1.00 85.50 110 THR A N 1
ATOM 786 C CA . THR A 1 110 ? -2.977 -18.662 -6.622 1.00 85.50 110 THR A CA 1
ATOM 787 C C . THR A 1 110 ? -1.917 -17.685 -7.104 1.00 85.50 110 THR A C 1
ATOM 789 O O . THR A 1 110 ? -1.590 -16.734 -6.392 1.00 85.50 110 THR A O 1
ATOM 792 N N . THR A 1 111 ? -1.354 -17.942 -8.286 1.00 90.88 111 THR A N 1
ATOM 793 C CA . THR A 1 111 ? -0.329 -17.085 -8.891 1.00 90.88 111 THR A CA 1
ATOM 794 C C . THR A 1 111 ? -0.909 -16.332 -10.078 1.00 90.88 111 THR A C 1
ATOM 796 O O . THR A 1 111 ? -1.431 -16.952 -11.003 1.00 90.88 111 THR A O 1
ATOM 799 N N . HIS A 1 112 ? -0.750 -15.012 -10.087 1.00 95.31 112 HIS A N 1
ATOM 800 C CA . HIS A 1 112 ? -0.993 -14.168 -11.256 1.00 95.31 112 HIS A CA 1
ATOM 801 C C . HIS A 1 112 ? 0.325 -13.565 -11.723 1.00 95.31 112 HIS A C 1
ATOM 803 O O . HIS A 1 112 ? 1.139 -13.146 -10.902 1.00 95.31 112 HIS A O 1
ATOM 809 N N . THR A 1 113 ? 0.574 -13.561 -13.028 1.00 95.44 113 THR A N 1
ATOM 810 C CA . THR A 1 113 ? 1.845 -13.095 -13.595 1.00 95.44 113 THR A CA 1
ATOM 811 C C . THR A 1 113 ? 1.589 -11.953 -14.556 1.00 95.44 113 THR A C 1
ATOM 813 O O . THR A 1 113 ? 0.771 -12.090 -15.463 1.00 95.44 113 THR A O 1
ATOM 816 N N . ILE A 1 114 ? 2.337 -10.867 -14.387 1.00 94.44 114 ILE A N 1
ATOM 817 C CA . ILE A 1 114 ? 2.357 -9.746 -15.325 1.00 94.44 114 ILE A CA 1
ATOM 818 C C . ILE A 1 114 ? 3.750 -9.579 -15.917 1.00 94.44 114 ILE A C 1
ATOM 820 O O . ILE A 1 114 ? 4.759 -9.938 -15.301 1.00 94.44 114 ILE A O 1
ATOM 824 N N . THR A 1 115 ? 3.791 -8.972 -17.095 1.00 93.38 115 THR A N 1
ATOM 825 C CA . THR A 1 115 ? 5.021 -8.564 -17.765 1.00 93.38 115 THR A CA 1
ATOM 826 C C . THR A 1 115 ? 4.991 -7.056 -17.953 1.00 93.38 115 THR A C 1
ATOM 828 O O . THR A 1 115 ? 3.994 -6.515 -18.435 1.00 93.38 115 THR A O 1
ATOM 831 N N . VAL A 1 116 ? 6.062 -6.376 -17.548 1.00 91.50 116 VAL A N 1
ATOM 832 C CA . VAL A 1 116 ? 6.183 -4.919 -17.646 1.00 91.50 116 VAL A CA 1
ATOM 833 C C . VAL A 1 116 ? 7.471 -4.528 -18.368 1.00 91.50 116 VAL A C 1
ATOM 835 O O . VAL A 1 116 ? 8.487 -5.212 -18.228 1.00 91.50 116 VAL A O 1
ATOM 838 N N . PRO A 1 117 ? 7.453 -3.439 -19.150 1.00 88.00 117 PRO A N 1
ATOM 839 C CA . PRO A 1 117 ? 8.623 -3.022 -19.909 1.00 88.00 117 PRO A CA 1
ATOM 840 C C . PRO A 1 117 ? 9.760 -2.543 -18.998 1.00 88.00 117 PRO A C 1
ATOM 842 O O . PRO A 1 117 ? 9.566 -2.169 -17.840 1.00 88.00 117 PRO A O 1
ATOM 845 N N . LYS A 1 118 ? 10.969 -2.488 -19.555 1.00 84.75 118 LYS A N 1
ATOM 846 C CA . LYS A 1 118 ? 12.087 -1.735 -18.973 1.00 84.75 118 LYS A CA 1
ATOM 847 C C . LYS A 1 118 ? 11.686 -0.276 -18.704 1.00 84.75 118 LYS A C 1
ATOM 849 O O . LYS A 1 118 ? 10.948 0.315 -19.490 1.00 84.75 118 LYS A O 1
ATOM 854 N N . PHE A 1 119 ? 12.207 0.313 -17.625 1.00 85.56 119 PHE A N 1
ATOM 855 C CA . PHE A 1 119 ? 11.837 1.653 -17.143 1.00 85.56 119 PHE A CA 1
ATOM 856 C C . PHE A 1 119 ? 10.378 1.781 -16.691 1.00 85.56 119 PHE A C 1
ATOM 858 O O . PHE A 1 119 ? 9.851 2.894 -16.608 1.00 85.56 119 PHE A O 1
ATOM 865 N N . TRP A 1 120 ? 9.704 0.666 -16.407 1.00 89.56 120 TRP A N 1
ATOM 866 C CA . TRP A 1 120 ? 8.423 0.710 -15.722 1.00 89.56 120 TRP A CA 1
ATOM 867 C C . TRP A 1 120 ? 8.630 1.098 -14.256 1.00 89.56 120 TRP A C 1
ATOM 869 O O . TRP A 1 120 ? 9.523 0.590 -13.579 1.00 89.56 120 TRP A O 1
ATOM 879 N N . GLN A 1 121 ? 7.789 2.005 -13.779 1.00 89.31 121 GLN A N 1
ATOM 880 C CA . GLN A 1 121 ? 7.678 2.387 -12.383 1.00 89.31 121 GLN A CA 1
ATOM 881 C C . GLN A 1 121 ? 6.224 2.246 -11.959 1.00 89.31 121 GLN A C 1
ATOM 883 O O . GLN A 1 121 ? 5.312 2.720 -12.645 1.00 89.31 121 GLN A O 1
ATOM 888 N N . GLY A 1 122 ? 6.002 1.674 -10.787 1.00 90.50 122 GLY A N 1
ATOM 889 C CA . GLY A 1 122 ? 4.666 1.617 -10.244 1.00 90.50 122 GLY A CA 1
ATOM 890 C C . GLY A 1 122 ? 4.588 1.040 -8.857 1.00 90.50 122 GLY A C 1
ATOM 891 O O . GLY A 1 122 ? 5.579 0.692 -8.221 1.00 90.50 122 GLY A O 1
ATOM 892 N N . SER A 1 123 ? 3.350 0.954 -8.410 1.00 93.19 123 SER A N 1
ATOM 893 C CA . SER A 1 123 ? 2.997 0.466 -7.102 1.00 93.19 123 SER A CA 1
ATOM 894 C C . SER A 1 123 ? 1.801 -0.462 -7.161 1.00 93.19 123 SER A C 1
ATOM 896 O O . SER A 1 123 ? 0.983 -0.408 -8.086 1.00 93.19 123 SER A O 1
ATOM 898 N N . PHE A 1 124 ? 1.709 -1.308 -6.147 1.00 95.62 124 PHE A N 1
ATOM 899 C CA . PHE A 1 124 ? 0.598 -2.211 -5.938 1.00 95.62 124 PHE A CA 1
ATOM 900 C C . PHE A 1 124 ? 0.095 -2.120 -4.508 1.00 95.62 124 PHE A C 1
ATOM 902 O O . PHE A 1 124 ? 0.873 -2.013 -3.559 1.00 95.62 124 PHE A O 1
ATOM 909 N N . GLN A 1 125 ? -1.225 -2.159 -4.363 1.00 97.31 125 GLN A N 1
ATOM 910 C CA . GLN A 1 125 ? -1.895 -2.046 -3.073 1.00 97.31 125 GLN A CA 1
ATOM 911 C C . GLN A 1 125 ? -2.955 -3.147 -2.972 1.00 97.31 125 GLN A C 1
ATOM 913 O O . GLN A 1 125 ? -3.788 -3.282 -3.871 1.00 97.31 125 GLN A O 1
ATOM 918 N N . PRO A 1 126 ? -2.943 -3.973 -1.919 1.00 97.50 126 PRO A N 1
ATOM 919 C CA . PRO A 1 126 ? -3.944 -5.012 -1.749 1.00 97.50 126 PRO A CA 1
ATOM 920 C C . PRO A 1 126 ? -5.255 -4.417 -1.219 1.00 97.50 126 PRO A C 1
ATOM 922 O O . PRO A 1 126 ? -5.250 -3.479 -0.427 1.00 97.50 126 PRO A O 1
ATOM 925 N N . ARG A 1 127 ? -6.389 -5.000 -1.602 1.00 97.25 127 ARG A N 1
ATOM 926 C CA . ARG A 1 127 ? -7.729 -4.739 -1.056 1.00 97.25 127 ARG A CA 1
ATOM 927 C C . ARG A 1 127 ? -8.332 -6.044 -0.566 1.00 97.25 127 ARG A C 1
ATOM 929 O O . ARG A 1 127 ? -8.158 -7.089 -1.192 1.00 97.25 127 ARG A O 1
ATOM 936 N N . THR A 1 128 ? -9.065 -5.972 0.537 1.00 95.75 128 THR A N 1
ATOM 937 C CA . THR A 1 128 ? -9.726 -7.126 1.163 1.00 95.75 128 THR A CA 1
ATOM 938 C C . THR A 1 128 ? -11.112 -6.742 1.645 1.00 95.75 128 THR A C 1
ATOM 940 O O . THR A 1 128 ? -11.413 -5.558 1.790 1.00 95.75 128 THR A O 1
ATOM 943 N N . ASN A 1 129 ? -11.935 -7.748 1.955 1.00 95.81 129 ASN A N 1
ATOM 944 C CA . ASN A 1 129 ? -13.335 -7.555 2.345 1.00 95.81 129 ASN A CA 1
ATOM 945 C C . ASN A 1 129 ? -14.103 -6.781 1.259 1.00 95.81 129 ASN A C 1
ATOM 947 O O . ASN A 1 129 ? -14.849 -5.847 1.548 1.00 95.81 129 ASN A O 1
ATOM 951 N N . CYS A 1 130 ? -13.861 -7.155 0.002 1.00 96.75 130 CYS A N 1
ATOM 952 C CA . CYS A 1 130 ? -14.552 -6.618 -1.158 1.00 96.75 130 CYS A CA 1
ATOM 953 C C . CYS A 1 130 ? -15.521 -7.656 -1.722 1.00 96.75 130 CYS A C 1
ATOM 955 O O . CYS A 1 130 ? -15.350 -8.855 -1.512 1.00 96.75 130 CYS A O 1
ATOM 957 N N . HIS A 1 131 ? -16.578 -7.188 -2.371 1.00 95.75 131 HIS A N 1
ATOM 958 C CA . HIS A 1 131 ? -17.641 -8.019 -2.913 1.00 95.75 131 HIS A CA 1
ATOM 959 C C . HIS A 1 131 ? -18.412 -7.264 -3.997 1.00 95.75 131 HIS A C 1
ATOM 961 O O . HIS A 1 131 ? -18.363 -6.037 -4.087 1.00 95.75 131 HIS A O 1
ATOM 967 N N . LEU A 1 132 ? -19.157 -8.006 -4.817 1.00 97.19 132 LEU A N 1
ATOM 968 C CA . LEU A 1 132 ? -20.152 -7.410 -5.701 1.00 97.19 132 LEU A CA 1
ATOM 969 C C . LEU A 1 132 ? -21.399 -7.048 -4.889 1.00 97.19 132 LEU A C 1
ATOM 971 O O . LEU A 1 132 ? -21.999 -7.914 -4.249 1.00 97.19 132 LEU A O 1
ATOM 975 N N . ASP A 1 133 ? -21.794 -5.777 -4.922 1.00 96.69 133 ASP A N 1
ATOM 976 C CA . ASP A 1 133 ? -23.070 -5.338 -4.366 1.00 96.69 133 ASP A CA 1
ATOM 977 C C . ASP A 1 133 ? -24.256 -5.806 -5.235 1.00 96.69 133 ASP A C 1
ATOM 979 O O . ASP A 1 133 ? -24.103 -6.392 -6.311 1.00 96.69 133 ASP A O 1
ATOM 983 N N . THR A 1 134 ? -25.481 -5.525 -4.788 1.00 97.12 134 THR A N 1
ATOM 984 C CA . THR A 1 134 ? -26.712 -5.910 -5.505 1.00 97.12 134 THR A CA 1
ATOM 985 C C . THR A 1 134 ? -26.871 -5.245 -6.875 1.00 97.12 134 THR A C 1
ATOM 987 O O . THR A 1 134 ? -27.683 -5.695 -7.681 1.00 97.12 134 THR A O 1
ATOM 990 N N . SER A 1 135 ? -26.110 -4.183 -7.147 1.00 96.31 135 SER A N 1
ATOM 991 C CA . SER A 1 135 ? -26.064 -3.479 -8.431 1.00 96.31 135 SER A CA 1
ATOM 992 C C . SER A 1 135 ? -24.893 -3.936 -9.312 1.00 96.31 135 SER A C 1
ATOM 994 O O . SER A 1 135 ? -24.711 -3.402 -10.409 1.00 96.31 135 SER A O 1
ATOM 996 N N . GLY A 1 136 ? -24.113 -4.921 -8.852 1.00 96.06 136 GLY A N 1
ATOM 997 C CA . GLY A 1 136 ? -22.941 -5.454 -9.539 1.00 96.06 136 GLY A CA 1
ATOM 998 C C . GLY A 1 136 ? -21.701 -4.563 -9.446 1.00 96.06 136 GLY A C 1
ATOM 999 O O . GLY A 1 136 ? -20.792 -4.725 -10.258 1.00 96.06 136 GLY A O 1
ATOM 1000 N N . ASN A 1 137 ? -21.648 -3.613 -8.509 1.00 97.44 137 ASN A N 1
ATOM 1001 C CA . ASN A 1 137 ? -20.442 -2.823 -8.265 1.00 97.44 137 ASN A CA 1
ATOM 1002 C C . ASN A 1 137 ? -19.496 -3.590 -7.348 1.00 97.44 137 ASN A C 1
ATOM 1004 O O . ASN A 1 137 ? -19.932 -4.156 -6.349 1.00 97.44 137 ASN A O 1
ATOM 1008 N N . TYR A 1 138 ? -18.200 -3.542 -7.636 1.00 97.62 138 TYR A N 1
ATOM 1009 C CA . TYR A 1 138 ? -17.189 -4.126 -6.764 1.00 97.62 138 TYR A CA 1
ATOM 1010 C C . TYR A 1 138 ? -16.817 -3.139 -5.653 1.00 97.62 138 TYR A C 1
ATOM 1012 O O . TYR A 1 138 ? -16.130 -2.148 -5.905 1.00 97.62 138 TYR A O 1
ATOM 1020 N N . VAL A 1 139 ? -17.317 -3.378 -4.444 1.00 97.38 139 VAL A N 1
ATOM 1021 C CA . VAL A 1 139 ? -17.198 -2.483 -3.283 1.00 97.38 139 VAL A CA 1
ATOM 1022 C C . VAL A 1 139 ? -16.496 -3.183 -2.130 1.00 97.38 139 VAL A C 1
ATOM 1024 O O . VAL A 1 139 ? -16.598 -4.397 -1.991 1.00 97.38 139 VAL A O 1
ATOM 1027 N N . CYS A 1 140 ? -15.794 -2.422 -1.297 1.00 97.56 140 CYS A N 1
ATOM 1028 C CA . CYS A 1 140 ? -15.113 -2.922 -0.106 1.00 97.56 140 CYS A CA 1
ATOM 1029 C C . CYS A 1 140 ? -15.767 -2.386 1.170 1.00 97.56 140 CYS A C 1
ATOM 1031 O O . CYS A 1 140 ? -16.350 -1.303 1.168 1.00 97.56 140 CYS A O 1
ATOM 1033 N N . ASP A 1 141 ? -15.618 -3.116 2.278 1.00 97.19 141 ASP A N 1
ATOM 1034 C CA . ASP A 1 141 ? -16.124 -2.713 3.603 1.00 97.19 141 ASP A CA 1
ATOM 1035 C C . ASP A 1 141 ? -15.621 -1.328 4.054 1.00 97.19 141 ASP A C 1
ATOM 1037 O O . ASP A 1 141 ? -16.249 -0.673 4.888 1.00 97.19 141 ASP A O 1
ATOM 1041 N N . TYR A 1 142 ? -14.481 -0.888 3.514 1.00 96.50 142 TYR A N 1
ATOM 1042 C CA . TYR A 1 142 ? -13.950 0.459 3.672 1.00 96.50 142 TYR A CA 1
ATOM 1043 C C . TYR A 1 142 ? -13.989 1.195 2.334 1.00 96.50 142 TYR A C 1
ATOM 1045 O O . TYR A 1 142 ? -13.363 0.779 1.360 1.00 96.50 142 TYR A O 1
ATOM 1053 N N . GLU A 1 143 ? -14.725 2.304 2.291 1.00 94.94 143 GLU A N 1
ATOM 1054 C CA . GLU A 1 143 ? -15.002 3.051 1.062 1.00 94.94 143 GLU A CA 1
ATOM 1055 C C . GLU A 1 143 ? -13.724 3.529 0.359 1.00 94.94 143 GLU A C 1
ATOM 1057 O O . GLU A 1 143 ? -13.621 3.429 -0.854 1.00 94.94 143 GLU A O 1
ATOM 1062 N N . GLN A 1 144 ? -12.704 3.947 1.105 1.00 94.31 144 GLN A N 1
ATOM 1063 C CA . GLN A 1 144 ? -11.419 4.391 0.557 1.00 94.31 144 GLN A CA 1
ATOM 1064 C C . GLN A 1 144 ? -10.601 3.247 -0.072 1.00 94.31 144 GLN A C 1
ATOM 1066 O O . GLN A 1 144 ? -9.600 3.505 -0.736 1.00 94.31 144 GLN A O 1
ATOM 1071 N N . HIS A 1 145 ? -11.008 1.986 0.120 1.00 96.50 145 HIS A N 1
ATOM 1072 C CA . HIS A 1 145 ? -10.484 0.834 -0.624 1.00 96.50 145 HIS A CA 1
ATOM 1073 C C . HIS A 1 145 ? -11.323 0.509 -1.871 1.00 96.50 145 HIS A C 1
ATOM 1075 O O . HIS A 1 145 ? -10.896 -0.291 -2.699 1.00 96.50 145 HIS A O 1
ATOM 1081 N N . THR A 1 146 ? -12.495 1.125 -2.047 1.00 96.75 146 THR A N 1
ATOM 1082 C CA . THR A 1 146 ? -13.326 0.963 -3.246 1.00 96.75 146 THR A CA 1
ATOM 1083 C C . THR A 1 146 ? -12.810 1.861 -4.367 1.00 96.75 146 THR A C 1
ATOM 1085 O O . THR A 1 146 ? -12.849 3.084 -4.279 1.00 96.75 146 THR A O 1
ATOM 1088 N N . CYS A 1 147 ? -12.387 1.258 -5.478 1.00 95.44 147 CYS A N 1
ATOM 1089 C CA . CYS A 1 147 ? -11.982 2.007 -6.665 1.00 95.44 147 CYS A CA 1
ATOM 1090 C C . CYS A 1 147 ? -13.220 2.463 -7.440 1.00 95.44 147 CYS A C 1
ATOM 1092 O O . CYS A 1 147 ? -13.775 1.700 -8.234 1.00 95.44 147 CYS A O 1
ATOM 1094 N N . ARG A 1 148 ? -13.677 3.694 -7.186 1.00 93.50 148 ARG A N 1
ATOM 1095 C CA . ARG A 1 148 ? -14.800 4.294 -7.914 1.00 93.50 148 ARG A CA 1
ATOM 1096 C C . ARG A 1 148 ? -14.330 4.978 -9.186 1.00 93.50 148 ARG A C 1
ATOM 1098 O O . ARG A 1 148 ? -13.564 5.936 -9.139 1.00 93.50 148 ARG A O 1
ATOM 1105 N N . ALA A 1 149 ? -14.860 4.532 -10.319 1.00 91.50 149 ALA A N 1
ATOM 1106 C CA . ALA A 1 149 ? -14.649 5.214 -11.586 1.00 91.50 149 ALA A CA 1
ATOM 1107 C C . ALA A 1 149 ? -15.393 6.557 -11.605 1.00 91.50 149 ALA A C 1
ATOM 1109 O O . ALA A 1 149 ? -16.589 6.614 -11.317 1.00 91.50 149 ALA A O 1
ATOM 1110 N N . TYR A 1 150 ? -14.715 7.646 -11.977 1.00 88.75 150 TYR A N 1
ATOM 1111 C CA . TYR A 1 150 ? -15.337 8.978 -12.001 1.00 88.75 150 TYR A CA 1
ATOM 1112 C C . TYR A 1 150 ? -16.459 9.104 -13.047 1.00 88.75 150 TYR A C 1
ATOM 1114 O O . TYR A 1 150 ? -17.302 9.993 -12.940 1.00 88.75 150 TYR A O 1
ATOM 1122 N N . GLN A 1 151 ? -16.467 8.240 -14.068 1.00 91.25 151 GLN A N 1
ATOM 1123 C CA . GLN A 1 151 ? -17.439 8.283 -15.162 1.00 91.25 151 GLN A CA 1
ATOM 1124 C C . GLN A 1 151 ? -18.841 7.848 -14.741 1.00 91.25 151 GLN A C 1
ATOM 1126 O O . GLN A 1 151 ? -19.822 8.412 -15.222 1.00 91.25 151 GLN A O 1
ATOM 1131 N N . ASP A 1 152 ? -18.939 6.816 -13.902 1.00 93.38 152 ASP A N 1
ATOM 1132 C CA . ASP A 1 152 ? -20.210 6.189 -13.529 1.00 93.38 152 ASP A CA 1
ATOM 1133 C C . ASP A 1 152 ? -20.397 6.031 -12.011 1.00 93.38 152 ASP A C 1
ATOM 1135 O O . ASP A 1 152 ? -21.463 5.605 -11.568 1.00 93.38 152 ASP A O 1
ATOM 1139 N N . GLY A 1 153 ? -19.385 6.377 -11.207 1.00 92.38 153 GLY A N 1
ATOM 1140 C CA . GLY A 1 153 ? -19.385 6.245 -9.749 1.00 92.38 153 GLY A CA 1
ATOM 1141 C C . GLY A 1 153 ? -19.352 4.797 -9.251 1.00 92.38 153 GLY A C 1
ATOM 1142 O O . GLY A 1 153 ? -19.478 4.558 -8.043 1.00 92.38 153 GLY A O 1
ATOM 1143 N N . LYS A 1 154 ? -19.211 3.817 -10.152 1.00 95.31 154 LYS A N 1
ATOM 1144 C CA . LYS A 1 154 ? -19.274 2.396 -9.813 1.00 95.31 154 LYS A CA 1
ATOM 1145 C C . LYS A 1 154 ? -17.929 1.903 -9.308 1.00 95.31 154 LYS A C 1
ATOM 1147 O O . LYS A 1 154 ? -16.884 2.281 -9.833 1.00 95.31 154 LYS A O 1
ATOM 1152 N N . GLY A 1 155 ? -17.984 1.021 -8.316 1.00 96.62 155 GLY A N 1
ATOM 1153 C CA . GLY A 1 155 ? -16.824 0.283 -7.833 1.00 96.62 155 GLY A CA 1
ATOM 1154 C C . GLY A 1 155 ? -16.338 -0.739 -8.866 1.00 96.62 155 GLY A C 1
ATOM 1155 O O . GLY A 1 155 ? -17.158 -1.432 -9.479 1.00 96.62 155 GLY A O 1
ATOM 1156 N N . LYS A 1 156 ? -15.020 -0.805 -9.078 1.00 96.69 156 LYS A N 1
ATOM 1157 C CA . LYS A 1 156 ? -14.364 -1.627 -10.107 1.00 96.69 156 LYS A CA 1
ATOM 1158 C C . LYS A 1 156 ? -13.290 -2.542 -9.509 1.00 96.69 156 LYS A C 1
ATOM 1160 O O . LYS A 1 156 ? -12.645 -2.210 -8.508 1.00 96.69 156 LYS A O 1
ATOM 1165 N N . VAL A 1 157 ? -13.099 -3.703 -10.141 1.00 96.44 157 VAL A N 1
ATOM 1166 C CA . VAL A 1 157 ? -11.990 -4.615 -9.820 1.00 96.44 157 VAL A CA 1
ATOM 1167 C C . VAL A 1 157 ? -10.691 -4.041 -10.371 1.00 96.44 157 VAL A C 1
ATOM 1169 O O . VAL A 1 157 ? -9.756 -3.817 -9.613 1.00 96.44 157 VAL A O 1
ATOM 1172 N N . ASP A 1 158 ? -10.639 -3.745 -11.661 1.00 94.44 158 ASP A N 1
ATOM 1173 C CA . ASP A 1 158 ? -9.572 -2.943 -12.240 1.00 94.44 158 ASP A CA 1
ATOM 1174 C C . ASP A 1 158 ? -9.684 -1.518 -11.683 1.00 94.44 158 ASP A C 1
ATOM 1176 O O . ASP A 1 158 ? -10.759 -0.934 -11.704 1.00 94.44 158 ASP A O 1
ATOM 1180 N N . CYS A 1 159 ? -8.626 -0.945 -11.109 1.00 93.31 159 CYS A N 1
ATOM 1181 C CA . CYS A 1 159 ? -8.725 0.396 -10.518 1.00 93.31 159 CYS A CA 1
ATOM 1182 C C . CYS A 1 159 ? -8.434 1.521 -11.509 1.00 93.31 159 CYS A C 1
ATOM 1184 O O . CYS A 1 159 ? -8.514 2.689 -11.133 1.00 93.31 159 CYS A O 1
ATOM 1186 N N . GLY A 1 160 ? -8.107 1.210 -12.767 1.00 91.62 160 GLY A N 1
ATOM 1187 C CA . GLY A 1 160 ? -7.941 2.211 -13.821 1.00 91.62 160 GLY A CA 1
ATOM 1188 C C . GLY A 1 160 ? -6.926 3.303 -13.484 1.00 91.62 160 GLY A C 1
ATOM 1189 O O . GLY A 1 160 ? -7.092 4.432 -13.939 1.00 91.62 160 GLY A O 1
ATOM 1190 N N . GLY A 1 161 ? -5.910 2.984 -12.673 1.00 86.50 161 GLY A N 1
ATOM 1191 C CA . GLY A 1 161 ? -4.865 3.919 -12.252 1.00 86.50 161 GLY A CA 1
ATOM 1192 C C . GLY A 1 161 ? -5.184 4.711 -10.984 1.00 86.50 161 GLY A C 1
ATOM 1193 O O . GLY A 1 161 ? -4.433 5.621 -10.642 1.00 86.50 161 GLY A O 1
ATOM 1194 N N . HIS A 1 162 ? -6.277 4.384 -10.292 1.00 86.94 162 HIS A N 1
ATOM 1195 C CA . HIS A 1 162 ? -6.619 4.946 -8.990 1.00 86.94 162 HIS A CA 1
ATOM 1196 C C . HIS A 1 162 ? -5.921 4.165 -7.868 1.00 86.94 162 HIS A C 1
ATOM 1198 O O . HIS A 1 162 ? -6.052 2.944 -7.795 1.00 86.94 162 HIS A O 1
ATOM 1204 N N . GLY A 1 163 ? -5.196 4.862 -6.993 1.00 89.00 163 GLY A N 1
ATOM 1205 C CA . GLY A 1 163 ? -4.644 4.281 -5.766 1.00 89.00 163 GLY A CA 1
ATOM 1206 C C . GLY A 1 163 ? -5.651 4.313 -4.616 1.00 89.00 163 GLY A C 1
ATOM 1207 O O . GLY A 1 163 ? -6.610 5.073 -4.642 1.00 89.00 163 GLY A O 1
ATOM 1208 N N . ILE A 1 164 ? -5.415 3.516 -3.583 1.00 93.56 164 ILE A N 1
ATOM 1209 C CA . ILE A 1 164 ? -6.185 3.505 -2.334 1.00 93.56 164 ILE A CA 1
ATOM 1210 C C . ILE A 1 164 ? -5.342 4.064 -1.179 1.00 93.56 164 ILE A C 1
ATOM 1212 O O . ILE A 1 164 ? -4.113 4.116 -1.260 1.00 93.56 164 ILE A O 1
ATOM 1216 N N . THR A 1 165 ? -5.995 4.467 -0.088 1.00 91.81 165 THR A N 1
ATOM 1217 C CA . THR A 1 165 ? -5.334 4.928 1.148 1.00 91.81 165 THR A CA 1
ATOM 1218 C C . THR A 1 165 ? -5.488 3.906 2.271 1.00 91.81 165 THR A C 1
ATOM 1220 O O . THR A 1 165 ? -6.262 2.957 2.153 1.00 91.81 165 THR A O 1
ATOM 1223 N N . ASP A 1 166 ? -4.792 4.100 3.395 1.00 96.94 166 ASP A N 1
ATOM 1224 C CA . ASP A 1 166 ? -4.833 3.181 4.546 1.00 96.94 166 ASP A CA 1
ATOM 1225 C C . ASP A 1 166 ? -4.481 1.741 4.156 1.00 96.94 166 ASP A C 1
ATOM 1227 O O . ASP A 1 166 ? -5.119 0.775 4.584 1.00 96.94 166 ASP A O 1
ATOM 1231 N N . ALA A 1 167 ? -3.498 1.605 3.276 1.00 97.50 167 ALA A N 1
ATOM 1232 C CA . ALA A 1 167 ? -3.079 0.342 2.701 1.00 97.50 167 ALA A CA 1
ATOM 1233 C C . ALA A 1 167 ? -1.560 0.305 2.609 1.00 97.50 167 ALA A C 1
ATOM 1235 O O . ALA A 1 167 ? -0.917 1.330 2.377 1.00 97.50 167 ALA A O 1
ATOM 1236 N N . ILE A 1 168 ? -1.007 -0.895 2.773 1.00 97.56 168 ILE A N 1
ATOM 1237 C CA . ILE A 1 168 ? 0.409 -1.105 2.493 1.00 97.56 168 ILE A CA 1
ATOM 1238 C C . ILE A 1 168 ? 0.626 -1.012 0.984 1.00 97.56 168 ILE A C 1
ATOM 1240 O O . ILE A 1 168 ? -0.246 -1.390 0.197 1.00 97.56 168 ILE A O 1
ATOM 1244 N N . LYS A 1 169 ? 1.787 -0.517 0.579 1.00 96.69 169 LYS A N 1
ATOM 1245 C CA . LYS A 1 169 ? 2.158 -0.374 -0.823 1.00 96.69 169 LYS A CA 1
ATOM 1246 C C . LYS A 1 169 ? 3.412 -1.187 -1.086 1.00 96.69 169 LYS A C 1
ATOM 1248 O O . LYS A 1 169 ? 4.316 -1.177 -0.262 1.00 96.69 169 LYS A O 1
ATOM 1253 N N . GLY A 1 170 ? 3.471 -1.910 -2.193 1.00 96.50 170 GLY A N 1
ATOM 1254 C CA . GLY A 1 170 ? 4.754 -2.324 -2.744 1.00 96.50 170 GLY A CA 1
ATOM 1255 C C . GLY A 1 170 ? 5.076 -1.470 -3.954 1.00 96.50 170 GLY A C 1
ATOM 1256 O O . GLY A 1 170 ? 4.195 -1.209 -4.770 1.00 96.50 170 GLY A O 1
ATOM 1257 N N . GLU A 1 171 ? 6.307 -0.997 -4.033 1.00 94.56 171 GLU A N 1
ATOM 1258 C CA . GLU A 1 171 ? 6.790 -0.033 -5.015 1.00 94.56 171 GLU A CA 1
ATOM 1259 C C . GLU A 1 171 ? 7.961 -0.669 -5.758 1.00 94.56 171 GLU A C 1
ATOM 1261 O O . GLU A 1 171 ? 8.789 -1.348 -5.151 1.00 94.56 171 GLU A O 1
ATOM 1266 N N . ILE A 1 172 ? 7.985 -0.530 -7.084 1.00 93.62 172 ILE A N 1
ATOM 1267 C CA . ILE A 1 172 ? 9.051 -1.063 -7.933 1.00 93.62 172 ILE A CA 1
ATOM 1268 C C . ILE A 1 172 ? 9.363 -0.052 -9.031 1.00 93.62 172 ILE A C 1
ATOM 1270 O O . ILE A 1 172 ? 8.465 0.382 -9.762 1.00 93.62 172 ILE A O 1
ATOM 1274 N N . ASN A 1 173 ? 10.649 0.239 -9.200 1.00 91.56 173 ASN A N 1
ATOM 1275 C CA . ASN A 1 173 ? 11.192 0.972 -10.330 1.00 91.56 173 ASN A CA 1
ATOM 1276 C C . ASN A 1 173 ? 12.221 0.084 -11.028 1.00 91.56 173 ASN A C 1
ATOM 1278 O O . ASN A 1 173 ? 13.264 -0.238 -10.461 1.00 91.56 173 ASN A O 1
ATOM 1282 N N . PHE A 1 174 ? 11.948 -0.289 -12.275 1.00 91.06 174 PHE A N 1
ATOM 1283 C CA . PHE A 1 174 ? 12.889 -1.064 -13.075 1.00 91.06 174 PHE A CA 1
ATOM 1284 C C . PHE A 1 174 ? 13.871 -0.162 -13.813 1.00 91.06 174 PHE A C 1
ATOM 1286 O O . PHE A 1 174 ? 13.478 0.832 -14.428 1.00 91.06 174 PHE A O 1
ATOM 1293 N N . ASP A 1 175 ? 15.142 -0.559 -13.816 1.00 86.94 175 ASP A N 1
ATOM 1294 C CA . ASP A 1 175 ? 16.229 0.060 -14.568 1.00 86.94 175 ASP A CA 1
ATOM 1295 C C . ASP A 1 175 ? 16.398 1.574 -14.323 1.00 86.94 175 ASP A C 1
ATOM 1297 O O . ASP A 1 175 ? 16.880 2.321 -15.186 1.00 86.94 175 ASP A O 1
ATOM 1301 N N . GLU A 1 176 ? 16.039 2.056 -13.134 1.00 78.56 176 GLU A N 1
ATOM 1302 C CA . GLU A 1 176 ? 16.274 3.442 -12.755 1.00 78.56 176 GLU A CA 1
ATOM 1303 C C . GLU A 1 176 ? 17.771 3.658 -12.499 1.00 78.56 176 GLU A C 1
ATOM 1305 O O . GLU A 1 176 ? 18.367 3.105 -11.581 1.00 78.56 176 GLU A O 1
ATOM 1310 N N . ASN A 1 177 ? 18.419 4.463 -13.345 1.00 78.19 177 ASN A N 1
ATOM 1311 C CA . ASN A 1 177 ? 19.867 4.712 -13.285 1.00 78.19 177 ASN A CA 1
ATOM 1312 C C . ASN A 1 177 ? 20.733 3.435 -13.382 1.00 78.19 177 ASN A C 1
ATOM 1314 O O . ASN A 1 177 ? 21.872 3.421 -12.919 1.00 78.19 177 ASN A O 1
ATOM 1318 N N . GLY A 1 178 ? 20.217 2.386 -14.033 1.00 83.62 178 GLY A N 1
ATOM 1319 C CA . GLY A 1 178 ? 20.935 1.127 -14.260 1.00 83.62 178 GLY A CA 1
ATOM 1320 C C . GLY A 1 178 ? 20.785 0.086 -13.149 1.00 83.62 178 GLY A C 1
ATOM 1321 O O . GLY A 1 178 ? 21.523 -0.898 -13.165 1.00 83.62 178 GLY A O 1
ATOM 1322 N N . VAL A 1 179 ? 19.857 0.286 -12.209 1.00 87.62 179 VAL A N 1
ATOM 1323 C CA . VAL A 1 179 ? 19.505 -0.685 -11.166 1.00 87.62 179 VAL A CA 1
ATOM 1324 C C . VAL A 1 179 ? 17.990 -0.728 -10.968 1.00 87.62 179 VAL A C 1
ATOM 1326 O O . VAL A 1 179 ? 17.302 0.264 -11.201 1.00 87.62 179 VAL A O 1
ATOM 1329 N N . ASP A 1 180 ? 17.478 -1.869 -10.521 1.00 90.94 180 ASP A N 1
ATOM 1330 C CA . ASP A 1 180 ? 16.097 -1.983 -10.059 1.00 90.94 180 ASP A CA 1
ATOM 1331 C C . ASP A 1 180 ? 16.016 -1.592 -8.585 1.00 90.94 180 ASP A C 1
ATOM 1333 O O . ASP A 1 180 ? 16.815 -2.054 -7.763 1.00 90.94 180 ASP A O 1
ATOM 1337 N N . THR A 1 181 ? 15.034 -0.774 -8.232 1.00 91.56 181 THR A N 1
ATOM 1338 C CA . THR A 1 181 ? 14.721 -0.453 -6.840 1.00 91.56 181 THR A CA 1
ATOM 1339 C C . THR A 1 181 ? 13.319 -0.929 -6.514 1.00 91.56 181 THR A C 1
ATOM 1341 O O . THR A 1 181 ? 12.428 -0.956 -7.363 1.00 91.56 181 THR A O 1
ATOM 1344 N N . TYR A 1 182 ? 13.134 -1.375 -5.280 1.00 93.75 182 TYR A N 1
ATOM 1345 C CA . TYR A 1 182 ? 11.839 -1.802 -4.793 1.00 93.75 182 TYR A CA 1
ATOM 1346 C C . TYR A 1 182 ? 11.782 -1.675 -3.282 1.00 93.75 182 TYR A C 1
ATOM 1348 O O . TYR A 1 182 ? 12.791 -1.812 -2.585 1.00 93.75 182 TYR A O 1
ATOM 1356 N N . ASP A 1 183 ? 10.575 -1.499 -2.778 1.00 93.88 183 ASP A N 1
ATOM 1357 C CA . ASP A 1 183 ? 10.304 -1.494 -1.357 1.00 93.88 183 ASP A CA 1
ATOM 1358 C C . ASP A 1 183 ? 8.849 -1.867 -1.082 1.00 93.88 183 ASP A C 1
ATOM 1360 O O . ASP A 1 183 ? 7.977 -1.839 -1.946 1.00 93.88 183 ASP A O 1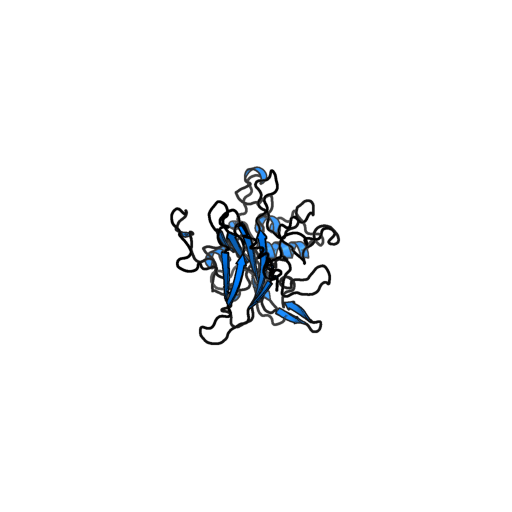
ATOM 1364 N N . VAL A 1 184 ? 8.600 -2.289 0.150 1.00 96.44 184 VAL A N 1
ATOM 1365 C CA . VAL A 1 184 ? 7.268 -2.280 0.730 1.00 96.44 184 VAL A CA 1
ATOM 1366 C C . VAL A 1 184 ? 7.215 -1.066 1.645 1.00 96.44 184 VAL A C 1
ATOM 1368 O O . VAL A 1 184 ? 8.148 -0.835 2.406 1.00 96.44 184 VAL A O 1
ATOM 1371 N N . SER A 1 185 ? 6.123 -0.319 1.605 1.00 96.12 185 SER A N 1
ATOM 1372 C CA . SER A 1 185 ? 5.957 0.978 2.242 1.00 96.12 185 SER A CA 1
ATOM 1373 C C . SER A 1 185 ? 4.656 1.013 3.036 1.00 96.12 185 SER A C 1
ATOM 1375 O O . SER A 1 185 ? 3.577 0.710 2.524 1.00 96.12 185 SER A O 1
ATOM 1377 N N . ALA A 1 186 ? 4.760 1.387 4.311 1.00 96.94 186 ALA A N 1
ATOM 1378 C CA . ALA A 1 186 ? 3.622 1.621 5.201 1.00 96.94 186 ALA A CA 1
ATOM 1379 C C . ALA A 1 186 ? 3.327 3.121 5.388 1.00 96.94 186 ALA A C 1
ATOM 1381 O O . ALA A 1 186 ? 2.608 3.507 6.313 1.00 96.94 186 ALA A O 1
ATOM 1382 N N . VAL A 1 187 ? 3.874 3.973 4.512 1.00 96.00 187 VAL A N 1
ATOM 1383 C CA . VAL A 1 187 ? 3.644 5.429 4.507 1.00 96.00 187 VAL A CA 1
ATOM 1384 C C . VAL A 1 187 ? 2.149 5.747 4.421 1.00 96.00 187 VAL A C 1
ATOM 1386 O O . VAL A 1 187 ? 1.644 6.584 5.175 1.00 96.00 187 VAL A O 1
ATOM 1389 N N . ASP A 1 188 ? 1.424 5.005 3.584 1.00 95.50 188 ASP A N 1
ATOM 1390 C CA . ASP A 1 188 ? -0.022 5.152 3.397 1.00 95.50 188 ASP A CA 1
ATOM 1391 C C . ASP A 1 188 ? -0.850 4.291 4.364 1.00 95.50 188 ASP A C 1
ATOM 1393 O O . ASP A 1 188 ? -2.077 4.339 4.321 1.00 95.50 188 ASP A O 1
ATOM 1397 N N . GLY A 1 189 ? -0.213 3.541 5.270 1.00 97.44 189 GLY A N 1
ATOM 1398 C CA . GLY A 1 189 ? -0.858 2.651 6.236 1.00 97.44 189 GLY A CA 1
ATOM 1399 C C . GLY A 1 189 ? -0.598 1.166 5.974 1.00 97.44 189 GLY A C 1
ATOM 1400 O O . GLY A 1 189 ? 0.351 0.780 5.298 1.00 97.44 189 GLY A O 1
ATOM 1401 N N . PHE A 1 190 ? -1.428 0.308 6.565 1.00 98.25 190 PHE A N 1
ATOM 1402 C CA . PHE A 1 190 ? -1.301 -1.148 6.477 1.00 98.25 190 PHE A CA 1
ATOM 1403 C C . PHE A 1 190 ? -2.674 -1.814 6.463 1.00 98.25 190 PHE A C 1
ATOM 1405 O O . PHE A 1 190 ? -3.531 -1.471 7.267 1.00 98.25 190 PHE A O 1
ATOM 1412 N N . ASN A 1 191 ? -2.878 -2.829 5.629 1.00 97.75 191 ASN A N 1
ATOM 1413 C CA . ASN A 1 191 ? -4.129 -3.596 5.605 1.00 97.75 191 ASN A CA 1
ATOM 1414 C C . ASN A 1 191 ? -3.928 -5.104 5.388 1.00 97.75 191 ASN A C 1
ATOM 1416 O O . ASN A 1 191 ? -4.658 -5.898 5.981 1.00 97.75 191 ASN A O 1
ATOM 1420 N N . VAL A 1 192 ? -2.925 -5.508 4.604 1.00 97.12 192 VAL A N 1
ATOM 1421 C CA . VAL A 1 192 ? -2.581 -6.917 4.351 1.00 97.12 192 VAL A CA 1
ATOM 1422 C C . VAL A 1 192 ? -1.073 -7.117 4.518 1.00 97.12 192 VAL A C 1
ATOM 1424 O O . VAL A 1 192 ? -0.311 -6.319 3.976 1.00 97.12 192 VAL A O 1
ATOM 1427 N N . PRO A 1 193 ? -0.599 -8.166 5.215 1.00 96.00 193 PRO A N 1
ATOM 1428 C CA . PRO A 1 193 ? 0.820 -8.513 5.208 1.00 96.00 193 PRO A CA 1
ATOM 1429 C C . PRO A 1 193 ? 1.312 -8.716 3.772 1.00 96.00 193 PRO A C 1
ATOM 1431 O O . PRO A 1 193 ? 0.737 -9.499 3.021 1.00 96.00 193 PRO A O 1
ATOM 1434 N N . THR A 1 194 ? 2.350 -7.985 3.381 1.00 96.25 194 THR A N 1
ATOM 1435 C CA . THR A 1 194 ? 2.848 -7.948 2.003 1.00 96.25 194 THR A CA 1
ATOM 1436 C C . THR A 1 194 ? 4.360 -8.030 2.017 1.00 96.25 194 THR A C 1
ATOM 1438 O O . THR A 1 194 ? 5.012 -7.399 2.853 1.00 96.25 194 THR A O 1
ATOM 1441 N N . THR A 1 195 ? 4.915 -8.802 1.086 1.00 95.62 195 THR A N 1
ATOM 1442 C CA . THR A 1 195 ? 6.358 -8.940 0.903 1.00 95.62 195 THR A CA 1
ATOM 1443 C C . THR A 1 195 ? 6.732 -8.899 -0.569 1.00 95.62 195 THR A C 1
ATOM 1445 O O . THR A 1 195 ? 6.004 -9.438 -1.398 1.00 95.62 195 THR A O 1
ATOM 1448 N N . ILE A 1 196 ? 7.897 -8.329 -0.869 1.00 96.12 196 ILE A N 1
ATOM 1449 C CA . ILE A 1 196 ? 8.567 -8.439 -2.167 1.00 96.12 196 ILE A CA 1
ATOM 1450 C C . ILE A 1 196 ? 9.793 -9.322 -1.980 1.00 96.12 196 ILE A C 1
ATOM 1452 O O . ILE A 1 196 ? 10.631 -9.061 -1.113 1.00 96.12 196 ILE A O 1
ATOM 1456 N N . GLU A 1 197 ? 9.886 -10.365 -2.797 1.00 94.38 197 GLU A N 1
ATOM 1457 C CA . GLU A 1 197 ? 11.009 -11.295 -2.827 1.00 94.38 197 GLU A CA 1
ATOM 1458 C C . GLU A 1 197 ? 11.525 -11.418 -4.257 1.00 94.38 197 GLU A C 1
ATOM 1460 O O . GLU A 1 197 ? 10.750 -11.465 -5.212 1.00 94.38 197 GLU A O 1
ATOM 1465 N N . LEU A 1 198 ? 12.847 -11.467 -4.400 1.00 93.62 198 LEU A N 1
ATOM 1466 C CA . LEU A 1 198 ? 13.484 -11.659 -5.694 1.00 93.62 198 LEU A CA 1
ATOM 1467 C C . LEU A 1 198 ? 13.540 -13.145 -6.035 1.00 93.62 198 LEU A C 1
ATOM 1469 O O . LEU A 1 198 ? 13.862 -13.978 -5.183 1.00 93.62 198 LEU A O 1
ATOM 1473 N N . VAL A 1 199 ? 13.285 -13.477 -7.300 1.00 92.19 199 VAL A N 1
ATOM 1474 C CA . VAL A 1 199 ? 13.399 -14.855 -7.780 1.00 92.19 199 VAL A CA 1
ATOM 1475 C C . VAL A 1 199 ? 14.873 -15.288 -7.700 1.00 92.19 199 VAL A C 1
ATOM 1477 O O . VAL A 1 199 ? 15.753 -14.607 -8.235 1.00 92.19 199 VAL A O 1
ATOM 1480 N N . PRO A 1 200 ? 15.198 -16.410 -7.029 1.00 90.25 200 PRO A N 1
ATOM 1481 C CA . PRO A 1 200 ? 16.579 -16.862 -6.920 1.00 90.25 200 PRO A CA 1
ATOM 1482 C C . PRO A 1 200 ? 17.248 -17.017 -8.290 1.00 90.25 200 PRO A C 1
ATOM 1484 O O . PRO A 1 200 ? 16.709 -17.654 -9.192 1.00 90.25 200 PRO A O 1
ATOM 1487 N N . GLY A 1 201 ? 18.446 -16.449 -8.434 1.00 89.88 201 GLY A N 1
ATOM 1488 C CA . GLY A 1 201 ? 19.223 -16.512 -9.675 1.00 89.88 201 GLY A CA 1
ATOM 1489 C C . GLY A 1 201 ? 18.892 -15.436 -10.713 1.00 89.88 201 GLY A C 1
ATOM 1490 O O . GLY A 1 201 ? 19.546 -15.414 -11.752 1.00 89.88 201 GLY A O 1
ATOM 1491 N N . THR A 1 202 ? 17.947 -14.526 -10.446 1.00 89.69 202 THR A N 1
ATOM 1492 C CA . THR A 1 202 ? 17.603 -13.422 -11.366 1.00 89.69 202 THR A CA 1
ATOM 1493 C C . THR A 1 202 ? 18.188 -12.069 -10.957 1.00 89.69 202 THR A C 1
ATOM 1495 O O . THR A 1 202 ? 17.858 -11.061 -11.571 1.00 89.69 202 THR A O 1
ATOM 1498 N N . PHE A 1 203 ? 19.039 -12.015 -9.928 1.00 90.50 203 PHE A N 1
ATOM 1499 C CA . PHE A 1 203 ? 19.596 -10.768 -9.398 1.00 90.50 203 PHE A CA 1
ATOM 1500 C C . PHE A 1 203 ? 21.069 -10.903 -8.996 1.00 90.50 203 PHE A C 1
ATOM 1502 O O . PHE A 1 203 ? 21.572 -12.000 -8.746 1.00 90.50 203 PHE A O 1
ATOM 1509 N N . THR A 1 204 ? 21.758 -9.765 -8.892 1.00 88.00 204 THR A N 1
ATOM 1510 C CA . THR A 1 204 ? 23.113 -9.663 -8.339 1.00 88.00 204 THR A CA 1
ATOM 1511 C C . THR A 1 204 ? 23.213 -8.449 -7.424 1.00 88.00 204 THR A C 1
ATOM 1513 O O . THR A 1 204 ? 22.955 -7.330 -7.848 1.00 88.00 204 THR A O 1
ATOM 1516 N N . ALA A 1 205 ? 23.646 -8.665 -6.180 1.00 85.81 205 ALA A N 1
ATOM 1517 C CA . ALA A 1 205 ? 23.930 -7.583 -5.233 1.00 85.81 205 ALA A CA 1
ATOM 1518 C C . ALA A 1 205 ? 25.347 -6.996 -5.395 1.00 85.81 205 ALA A C 1
ATOM 1520 O O . ALA A 1 205 ? 25.765 -6.141 -4.617 1.00 85.81 205 ALA A O 1
ATOM 1521 N N . ARG A 1 206 ? 26.130 -7.492 -6.365 1.00 82.69 206 ARG A N 1
ATOM 1522 C CA . ARG A 1 206 ? 27.501 -7.027 -6.594 1.00 82.69 206 ARG A CA 1
ATOM 1523 C C . ARG A 1 206 ? 27.500 -5.525 -6.897 1.00 82.69 206 ARG A C 1
ATOM 1525 O O . ARG A 1 206 ? 26.701 -5.065 -7.702 1.00 82.69 206 ARG A O 1
ATOM 1532 N N . ASP A 1 207 ? 28.426 -4.807 -6.268 1.00 84.75 207 ASP A N 1
ATOM 1533 C CA . ASP A 1 207 ? 28.653 -3.366 -6.437 1.00 84.75 207 ASP A CA 1
ATOM 1534 C C . ASP A 1 207 ? 27.497 -2.463 -5.957 1.00 84.75 207 ASP A C 1
ATOM 1536 O O . ASP A 1 207 ? 27.555 -1.246 -6.128 1.00 84.75 207 ASP A O 1
ATOM 1540 N N . LEU A 1 208 ? 26.484 -3.027 -5.285 1.00 85.06 208 LEU A N 1
ATOM 1541 C CA . LEU A 1 208 ? 25.428 -2.256 -4.632 1.00 85.06 208 LEU A CA 1
ATOM 1542 C C . LEU A 1 208 ? 25.831 -1.884 -3.204 1.00 85.06 208 LEU A C 1
ATOM 1544 O O . LEU A 1 208 ? 26.333 -2.707 -2.437 1.00 85.06 208 LEU A O 1
ATOM 1548 N N . THR A 1 209 ? 25.582 -0.627 -2.838 1.00 81.00 209 THR A N 1
ATOM 1549 C CA . THR A 1 209 ? 25.774 -0.129 -1.474 1.00 81.00 209 THR A CA 1
ATOM 1550 C C . THR A 1 209 ? 24.553 0.680 -1.032 1.00 81.00 209 THR A C 1
ATOM 1552 O O . THR A 1 209 ? 24.004 1.429 -1.840 1.00 81.00 209 THR A O 1
ATOM 1555 N N . PRO A 1 210 ? 24.125 0.560 0.235 1.00 81.50 210 PRO A N 1
ATOM 1556 C CA . PRO A 1 210 ? 24.661 -0.328 1.272 1.00 81.50 210 PRO A CA 1
ATOM 1557 C C . PRO A 1 210 ? 24.222 -1.799 1.073 1.00 81.50 210 PRO A C 1
ATOM 1559 O O . PRO A 1 210 ? 23.089 -2.086 0.685 1.00 81.50 210 PRO A O 1
ATOM 1562 N N . VAL A 1 211 ? 25.139 -2.746 1.301 1.00 81.81 211 VAL A N 1
ATOM 1563 C CA . VAL A 1 211 ? 24.944 -4.167 0.944 1.00 81.81 211 VAL A CA 1
ATOM 1564 C C . VAL A 1 211 ? 23.862 -4.847 1.789 1.00 81.81 211 VAL A C 1
ATOM 1566 O O . VAL A 1 211 ? 23.226 -5.790 1.336 1.00 81.81 211 VAL A O 1
ATOM 1569 N N . GLU A 1 212 ? 23.612 -4.349 3.000 1.00 81.38 212 GLU A N 1
ATOM 1570 C CA . GLU A 1 212 ? 22.594 -4.871 3.914 1.00 81.38 212 GLU A CA 1
ATOM 1571 C C . GLU A 1 212 ? 21.153 -4.700 3.409 1.00 81.38 212 GLU A C 1
ATOM 1573 O O . GLU A 1 212 ? 20.274 -5.447 3.834 1.00 81.38 212 GLU A O 1
ATOM 1578 N N . TYR A 1 213 ? 20.909 -3.757 2.494 1.00 82.94 213 TYR A N 1
ATOM 1579 C CA . TYR A 1 213 ? 19.597 -3.553 1.869 1.00 82.94 213 TYR A CA 1
ATOM 1580 C C . TYR A 1 213 ? 19.562 -4.034 0.414 1.00 82.94 213 TYR A C 1
ATOM 1582 O O . TYR A 1 213 ? 18.488 -4.137 -0.173 1.00 82.94 213 TYR A O 1
ATOM 1590 N N . ALA A 1 214 ? 20.715 -4.378 -0.163 1.00 89.50 214 ALA A N 1
ATOM 1591 C CA . ALA A 1 214 ? 20.812 -4.805 -1.548 1.00 89.50 214 ALA A CA 1
ATOM 1592 C C . ALA A 1 214 ? 20.182 -6.190 -1.749 1.00 89.50 214 ALA A C 1
ATOM 1594 O O . ALA A 1 214 ? 20.624 -7.183 -1.168 1.00 89.50 214 ALA A O 1
ATOM 1595 N N . CYS A 1 215 ? 19.177 -6.258 -2.623 1.00 90.81 215 CYS A N 1
ATOM 1596 C CA . CYS A 1 215 ? 18.540 -7.504 -3.050 1.00 90.81 215 CYS A CA 1
ATOM 1597 C C . CYS A 1 215 ? 17.965 -8.359 -1.900 1.00 90.81 215 CYS A C 1
ATOM 1599 O O . CYS A 1 215 ? 17.987 -9.591 -1.959 1.00 90.81 215 CYS A O 1
ATOM 1601 N N . THR A 1 216 ? 17.469 -7.718 -0.838 1.00 90.38 216 THR A N 1
ATOM 1602 C CA . THR A 1 216 ? 16.853 -8.404 0.306 1.00 90.38 216 THR A CA 1
ATOM 1603 C C . THR A 1 216 ? 15.329 -8.423 0.208 1.00 90.38 216 THR A C 1
ATOM 1605 O O . THR A 1 216 ? 14.715 -7.653 -0.532 1.00 90.38 216 THR A O 1
ATOM 1608 N N . LYS A 1 217 ? 14.694 -9.330 0.954 1.00 91.62 217 LYS A N 1
ATOM 1609 C CA . LYS A 1 217 ? 13.237 -9.352 1.105 1.00 91.62 217 LYS A CA 1
ATOM 1610 C C . LYS A 1 217 ? 12.761 -8.043 1.738 1.00 91.62 217 LYS A C 1
ATOM 1612 O O . LYS A 1 217 ? 13.238 -7.677 2.810 1.00 91.62 217 LYS A O 1
ATOM 1617 N N . SER A 1 218 ? 11.771 -7.401 1.123 1.00 93.38 218 SER A N 1
ATOM 1618 C CA . SER A 1 218 ? 11.100 -6.227 1.690 1.00 93.38 218 SER A CA 1
ATOM 1619 C C . SER A 1 218 ? 9.699 -6.592 2.180 1.00 93.38 218 SER A C 1
ATOM 1621 O O . SER A 1 218 ? 9.047 -7.457 1.598 1.00 93.38 218 SER A O 1
ATOM 1623 N N . GLY A 1 219 ? 9.233 -5.957 3.257 1.00 94.19 219 GLY A N 1
ATOM 1624 C CA . GLY A 1 219 ? 7.890 -6.159 3.808 1.00 94.19 219 GLY A CA 1
ATOM 1625 C C . GLY A 1 219 ? 7.796 -7.102 5.012 1.00 94.19 219 GLY A C 1
ATOM 1626 O O . GLY A 1 219 ? 8.780 -7.374 5.699 1.00 94.19 219 GLY A O 1
ATOM 1627 N N . THR A 1 220 ? 6.578 -7.564 5.310 1.00 94.38 220 THR A N 1
ATOM 1628 C CA . THR A 1 220 ? 6.268 -8.391 6.487 1.00 94.38 220 THR A CA 1
ATOM 1629 C C . THR A 1 220 ? 5.166 -9.402 6.194 1.00 94.38 220 THR A C 1
ATOM 1631 O O . THR A 1 220 ? 4.220 -9.116 5.466 1.00 94.38 220 THR A O 1
ATOM 1634 N N . ASN A 1 221 ? 5.262 -10.581 6.807 1.00 93.19 221 ASN A N 1
ATOM 1635 C CA . ASN A 1 221 ? 4.198 -11.587 6.829 1.00 93.19 221 ASN A CA 1
ATOM 1636 C C . ASN A 1 221 ? 3.335 -11.506 8.102 1.00 93.19 221 ASN A C 1
ATOM 1638 O O . ASN A 1 221 ? 2.440 -12.328 8.290 1.00 93.19 221 ASN A O 1
ATOM 1642 N N . LYS A 1 222 ? 3.607 -10.542 8.991 1.00 94.50 222 LYS A N 1
ATOM 1643 C CA . LYS A 1 222 ? 2.864 -10.362 10.237 1.00 94.50 222 LYS A CA 1
ATOM 1644 C C . LYS A 1 222 ? 1.679 -9.423 10.032 1.00 94.50 222 LYS A C 1
ATOM 1646 O O . LYS A 1 222 ? 1.823 -8.338 9.477 1.00 94.50 222 LYS A O 1
ATOM 1651 N N . ASP A 1 223 ? 0.513 -9.817 10.536 1.00 95.19 223 ASP A N 1
ATOM 1652 C CA . ASP A 1 223 ? -0.632 -8.916 10.638 1.00 95.19 223 ASP A CA 1
ATOM 1653 C C . ASP A 1 223 ? -0.401 -7.893 11.755 1.00 95.19 223 ASP A C 1
ATOM 1655 O O . ASP A 1 223 ? -0.295 -8.245 12.930 1.00 95.19 223 ASP A O 1
ATOM 1659 N N . LEU A 1 224 ? -0.306 -6.620 11.376 1.00 97.06 224 LEU A N 1
ATOM 1660 C CA . LEU A 1 224 ? -0.008 -5.528 12.298 1.00 97.06 224 LEU A CA 1
ATOM 1661 C C . LEU A 1 224 ? -1.260 -4.970 12.985 1.00 97.06 224 LEU A C 1
ATOM 1663 O O . LEU A 1 224 ? -1.145 -4.241 13.967 1.00 97.06 224 LEU A O 1
ATOM 1667 N N . ARG A 1 225 ? -2.465 -5.325 12.521 1.00 97.19 225 ARG A N 1
ATOM 1668 C CA . ARG A 1 225 ? -3.724 -4.789 13.070 1.00 97.19 225 ARG A CA 1
ATOM 1669 C C . ARG A 1 225 ? -3.912 -5.163 14.539 1.00 97.19 225 ARG A C 1
ATOM 1671 O O . ARG A 1 225 ? -4.342 -4.330 15.329 1.00 97.19 225 ARG A O 1
ATOM 1678 N N . ALA A 1 226 ? -3.550 -6.391 14.908 1.00 94.56 226 ALA A N 1
ATOM 1679 C CA . ALA A 1 226 ? -3.685 -6.900 16.273 1.00 94.56 226 ALA A CA 1
ATOM 1680 C C . ALA A 1 226 ? -2.653 -6.322 17.258 1.00 94.56 226 ALA A C 1
ATOM 1682 O O . ALA A 1 226 ? -2.806 -6.484 18.464 1.00 94.56 226 ALA A O 1
ATOM 1683 N N . GLU A 1 227 ? -1.604 -5.662 16.762 1.00 96.94 227 GLU A N 1
ATOM 1684 C CA . GLU A 1 227 ? -0.499 -5.176 17.593 1.00 96.94 227 GLU A CA 1
ATOM 1685 C C . GLU A 1 227 ? -0.749 -3.753 18.124 1.00 96.94 227 GLU A C 1
ATOM 1687 O O . GLU A 1 227 ? -0.177 -3.366 19.145 1.00 96.94 227 GLU A O 1
ATOM 1692 N N . ILE A 1 228 ? -1.623 -2.978 17.470 1.00 97.94 228 ILE A N 1
ATOM 1693 C CA . ILE A 1 228 ? -1.952 -1.599 17.858 1.00 97.94 228 ILE A CA 1
ATOM 1694 C C . ILE A 1 228 ? -2.627 -1.560 19.232 1.00 97.94 228 ILE A C 1
ATOM 1696 O O . ILE A 1 228 ? -3.674 -2.175 19.439 1.00 97.94 228 ILE A O 1
ATOM 1700 N N . GLY A 1 229 ? -2.067 -0.773 20.154 1.00 96.88 229 GLY A N 1
ATOM 1701 C CA . GLY A 1 229 ? -2.581 -0.635 21.518 1.00 96.88 229 GLY A CA 1
ATOM 1702 C C . GLY A 1 229 ? -2.182 -1.787 22.445 1.00 96.88 229 GLY A C 1
ATOM 1703 O O . GLY A 1 229 ? -2.697 -1.884 23.558 1.00 96.88 229 GLY A O 1
ATOM 1704 N N . THR A 1 230 ? -1.273 -2.668 22.017 1.00 96.06 230 THR A N 1
ATOM 1705 C CA . THR A 1 230 ? -0.859 -3.860 22.775 1.00 96.06 230 THR A CA 1
ATOM 1706 C C . THR A 1 230 ? 0.653 -3.894 22.997 1.00 96.06 230 THR A C 1
ATOM 1708 O O . THR A 1 230 ? 1.411 -3.227 22.296 1.00 96.06 230 THR A O 1
ATOM 1711 N N . GLY A 1 231 ? 1.119 -4.687 23.968 1.00 94.94 231 GLY A N 1
ATOM 1712 C CA . GLY A 1 231 ? 2.552 -4.906 24.196 1.00 94.94 231 GLY A CA 1
ATOM 1713 C C . GLY A 1 231 ? 3.332 -3.604 24.420 1.00 94.94 231 GLY A C 1
ATOM 1714 O O . GLY A 1 231 ? 3.001 -2.825 25.309 1.00 94.94 231 GLY A O 1
ATOM 1715 N N . ASN A 1 232 ? 4.358 -3.366 23.600 1.00 95.12 232 ASN A N 1
ATOM 1716 C CA . ASN A 1 232 ? 5.166 -2.139 23.647 1.00 95.12 232 ASN A CA 1
ATOM 1717 C C . ASN A 1 232 ? 4.470 -0.920 23.008 1.00 95.12 232 ASN A C 1
ATOM 1719 O O . ASN A 1 232 ? 5.008 0.180 23.062 1.00 95.12 232 ASN A O 1
ATOM 1723 N N . TRP A 1 233 ? 3.294 -1.110 22.408 1.00 97.00 233 TRP A N 1
ATOM 1724 C CA . TRP A 1 233 ? 2.552 -0.117 21.631 1.00 97.00 233 TRP A CA 1
ATOM 1725 C C . TRP A 1 233 ? 1.240 0.296 22.304 1.00 97.00 233 TRP A C 1
ATOM 1727 O O . TRP A 1 233 ? 0.291 0.689 21.631 1.00 97.00 233 TRP A O 1
ATOM 1737 N N . THR A 1 234 ? 1.160 0.193 23.633 1.00 97.12 234 THR A N 1
ATOM 1738 C CA . THR A 1 234 ? -0.023 0.575 24.431 1.00 97.12 234 THR A CA 1
ATOM 1739 C C . THR A 1 234 ? -0.331 2.069 24.392 1.00 97.12 234 THR A C 1
ATOM 1741 O O . THR A 1 234 ? -1.457 2.467 24.675 1.00 97.12 234 THR A O 1
ATOM 1744 N N . ASN A 1 235 ? 0.649 2.895 24.026 1.00 97.19 235 ASN A N 1
ATOM 1745 C CA . ASN A 1 235 ? 0.457 4.319 23.778 1.00 97.19 235 ASN A CA 1
ATOM 1746 C C . ASN A 1 235 ? -0.335 4.588 22.488 1.00 97.19 235 ASN A C 1
ATOM 1748 O O . ASN A 1 235 ? -1.034 5.594 22.421 1.00 97.19 235 ASN A O 1
ATOM 1752 N N . LEU A 1 236 ? -0.268 3.700 21.487 1.00 98.50 236 LEU A N 1
ATOM 1753 C CA . LEU A 1 236 ? -0.992 3.858 20.226 1.00 98.50 236 LEU A CA 1
ATOM 1754 C C . LEU A 1 236 ? -2.497 3.675 20.425 1.00 98.50 236 LEU A C 1
ATOM 1756 O O . LEU A 1 236 ? -2.969 2.649 20.915 1.00 98.50 236 LEU A O 1
ATOM 1760 N N . SER A 1 237 ? -3.274 4.662 19.987 1.00 98.44 237 SER A N 1
ATOM 1761 C CA . SER A 1 237 ? -4.721 4.657 20.151 1.00 98.44 237 SER A CA 1
ATOM 1762 C C . SER A 1 237 ? -5.401 3.804 19.081 1.00 98.44 237 SER A C 1
ATOM 1764 O O . SER A 1 237 ? -5.518 4.207 17.920 1.00 98.44 237 SER A O 1
ATOM 1766 N N . SER A 1 238 ? -5.939 2.648 19.479 1.00 97.94 238 SER A N 1
ATOM 1767 C CA . SER A 1 238 ? -6.697 1.772 18.578 1.00 97.94 238 SER A CA 1
ATOM 1768 C C . SER A 1 238 ? -7.907 2.474 17.949 1.00 97.94 238 SER A C 1
ATOM 1770 O O . SER A 1 238 ? -8.199 2.234 16.785 1.00 97.94 238 SER A O 1
ATOM 1772 N N . SER A 1 239 ? -8.583 3.384 18.663 1.00 97.00 239 SER A N 1
ATOM 1773 C CA . SER A 1 239 ? -9.741 4.123 18.127 1.00 97.00 239 SER A CA 1
ATOM 1774 C C . SER A 1 239 ? -9.375 5.198 17.100 1.00 97.00 239 SER A C 1
ATOM 1776 O O . SER A 1 239 ? -10.241 5.633 16.343 1.00 97.00 239 SER A O 1
ATOM 1778 N N . LYS A 1 240 ? -8.111 5.635 17.070 1.00 97.94 240 LYS A N 1
ATOM 1779 C CA . LYS A 1 240 ? -7.590 6.565 16.061 1.00 97.94 240 LYS A CA 1
ATOM 1780 C C . LYS A 1 240 ? -7.005 5.825 14.864 1.00 97.94 240 LYS A C 1
ATOM 1782 O O . LYS A 1 240 ? -7.200 6.245 13.728 1.00 97.94 240 LYS A O 1
ATOM 1787 N N . LEU A 1 241 ? -6.281 4.740 15.124 1.00 98.56 241 LEU A N 1
ATOM 1788 C CA . LEU A 1 241 ? -5.432 4.097 14.128 1.00 98.56 241 LEU A CA 1
ATOM 1789 C C . LEU A 1 241 ? -6.070 2.880 13.463 1.00 98.56 241 LEU A C 1
ATOM 1791 O O . LEU A 1 241 ? -5.732 2.603 12.319 1.00 98.56 241 LEU A O 1
ATOM 1795 N N . LEU A 1 242 ? -6.977 2.156 14.122 1.00 98.44 242 LEU A N 1
ATOM 1796 C CA . LEU A 1 242 ? -7.643 1.016 13.494 1.00 98.44 242 LEU A CA 1
ATOM 1797 C C . LEU A 1 242 ? -8.877 1.470 12.721 1.00 98.44 242 LEU A C 1
ATOM 1799 O O . LEU A 1 242 ? -9.744 2.169 13.242 1.00 98.44 242 LEU A O 1
ATOM 1803 N N . ILE A 1 243 ? -8.974 1.007 11.481 1.00 98.19 243 ILE A N 1
ATOM 1804 C CA . ILE A 1 243 ? -10.201 1.071 10.693 1.00 98.19 243 ILE A CA 1
ATOM 1805 C C . ILE A 1 243 ? -10.929 -0.247 10.896 1.00 98.19 243 ILE A C 1
ATOM 1807 O O . ILE A 1 243 ? -10.373 -1.316 10.629 1.00 98.19 243 ILE A O 1
ATOM 1811 N N . THR A 1 244 ? -12.164 -0.170 11.378 1.00 97.38 244 THR A N 1
ATOM 1812 C CA . THR A 1 244 ? -13.020 -1.328 11.624 1.00 97.38 244 THR A CA 1
ATOM 1813 C C . THR A 1 244 ? -14.180 -1.359 10.641 1.00 97.38 244 THR A C 1
ATOM 1815 O O . THR A 1 244 ? -14.751 -0.322 10.303 1.00 97.38 244 THR A O 1
ATOM 1818 N N . ASN A 1 245 ? -14.536 -2.553 10.172 1.00 95.44 245 ASN A N 1
ATOM 1819 C CA . ASN A 1 245 ? -15.749 -2.730 9.380 1.00 95.44 245 ASN A CA 1
ATOM 1820 C C . ASN A 1 245 ? -17.004 -2.742 10.274 1.00 95.44 245 ASN A C 1
ATOM 1822 O O . ASN A 1 245 ? -16.920 -2.692 11.504 1.00 95.44 245 ASN A O 1
ATOM 1826 N N . ALA A 1 246 ? -18.184 -2.864 9.661 1.00 94.25 246 ALA A N 1
ATOM 1827 C CA . ALA A 1 246 ? -19.464 -2.897 10.375 1.00 94.25 246 ALA A CA 1
ATOM 1828 C C . ALA A 1 246 ? -19.587 -4.051 11.394 1.00 94.25 246 ALA A C 1
ATOM 1830 O O . ALA A 1 246 ? -20.352 -3.946 12.350 1.00 94.25 246 ALA A O 1
ATOM 1831 N N . ALA A 1 247 ? -18.817 -5.132 11.223 1.00 94.06 247 ALA A N 1
ATOM 1832 C CA . ALA A 1 247 ? -18.754 -6.253 12.162 1.00 94.06 247 ALA A CA 1
ATOM 1833 C C . ALA A 1 247 ? -17.780 -6.016 13.336 1.00 94.06 247 ALA A C 1
ATOM 1835 O O . ALA A 1 247 ? -17.599 -6.898 14.173 1.00 94.06 247 ALA A O 1
ATOM 1836 N N . GLY A 1 248 ? -17.124 -4.851 13.402 1.00 94.38 248 GLY A N 1
ATOM 1837 C CA . GLY A 1 248 ? -16.134 -4.518 14.427 1.00 94.38 248 GLY A CA 1
ATOM 1838 C C . GLY A 1 248 ? -14.758 -5.153 14.205 1.00 94.38 248 GLY A C 1
ATOM 1839 O O . GLY A 1 248 ? -13.884 -5.025 15.061 1.00 94.38 248 GLY A O 1
ATOM 1840 N N . LYS A 1 249 ? -14.530 -5.819 13.065 1.00 95.31 249 LYS A N 1
ATOM 1841 C CA . LYS A 1 249 ? -13.226 -6.392 12.713 1.00 95.31 249 LYS A CA 1
ATOM 1842 C C . LYS A 1 249 ? -12.298 -5.276 12.242 1.00 95.31 249 LYS A C 1
ATOM 1844 O O . LYS A 1 249 ? -12.663 -4.521 11.344 1.00 95.31 249 LYS A O 1
ATOM 1849 N N . ALA A 1 250 ? -11.094 -5.193 12.806 1.00 97.50 250 ALA A N 1
ATOM 1850 C CA . ALA A 1 250 ? -10.049 -4.320 12.281 1.00 97.50 250 ALA A CA 1
ATOM 1851 C C . ALA A 1 250 ? -9.608 -4.819 10.898 1.00 97.50 250 ALA A C 1
ATOM 1853 O O . ALA A 1 250 ? -9.212 -5.975 10.745 1.00 97.50 250 ALA A O 1
ATOM 1854 N N . ILE A 1 251 ? -9.687 -3.951 9.894 1.00 97.31 251 ILE A N 1
ATOM 1855 C CA . ILE A 1 251 ? -9.382 -4.271 8.494 1.00 97.31 251 ILE A CA 1
ATOM 1856 C C . ILE A 1 251 ? -8.163 -3.509 7.973 1.00 97.31 251 ILE A C 1
ATOM 1858 O O . ILE A 1 251 ? -7.486 -4.023 7.085 1.00 97.31 251 ILE A O 1
ATOM 1862 N N . ALA A 1 252 ? -7.816 -2.371 8.581 1.00 98.25 252 ALA A N 1
ATOM 1863 C CA . ALA A 1 252 ? -6.614 -1.605 8.265 1.00 98.25 252 ALA A CA 1
ATOM 1864 C C . ALA A 1 252 ? -6.083 -0.816 9.475 1.00 98.25 252 ALA A C 1
ATOM 1866 O O . ALA A 1 252 ? -6.776 -0.642 10.480 1.00 98.25 252 ALA A O 1
ATOM 1867 N N . VAL A 1 253 ? -4.846 -0.343 9.352 1.00 98.38 253 VAL A N 1
ATOM 1868 C CA . VAL A 1 253 ? -4.130 0.539 10.272 1.00 98.38 253 VAL A CA 1
ATOM 1869 C C . VAL A 1 253 ? -3.758 1.808 9.512 1.00 98.38 253 VAL A C 1
ATOM 1871 O O . VAL A 1 253 ? -3.085 1.745 8.481 1.00 98.38 253 VAL A O 1
ATOM 1874 N N . ARG A 1 254 ? -4.166 2.963 10.031 1.00 98.44 254 ARG A N 1
ATOM 1875 C CA . ARG A 1 254 ? -3.760 4.271 9.514 1.00 98.44 254 ARG A CA 1
ATOM 1876 C C . ARG A 1 254 ? -2.286 4.519 9.807 1.00 98.44 254 ARG A C 1
ATOM 1878 O O . ARG A 1 254 ? -1.812 4.190 10.892 1.00 98.44 254 ARG A O 1
ATOM 1885 N N . SER A 1 255 ? -1.588 5.183 8.894 1.00 98.00 255 SER A N 1
ATOM 1886 C CA . SER A 1 255 ? -0.367 5.899 9.263 1.00 98.00 255 SER A CA 1
ATOM 1887 C C . SER A 1 255 ? -0.700 7.181 10.038 1.00 98.00 255 SER A C 1
ATOM 1889 O O . SER A 1 255 ? -1.830 7.677 9.978 1.00 98.00 255 SER A O 1
ATOM 1891 N N . ALA A 1 256 ? 0.287 7.752 10.734 1.00 97.75 256 ALA A N 1
ATOM 1892 C CA . ALA A 1 256 ? 0.155 9.064 11.375 1.00 97.75 256 ALA A CA 1
ATOM 1893 C C . ALA A 1 256 ? -0.352 10.132 10.383 1.00 97.75 256 ALA A C 1
ATOM 1895 O O . ALA A 1 256 ? -1.305 10.852 10.686 1.00 97.75 256 ALA A O 1
ATOM 1896 N N . CYS A 1 257 ? 0.231 10.164 9.177 1.00 96.94 257 CYS A N 1
ATOM 1897 C CA . CYS A 1 257 ? -0.185 11.043 8.084 1.00 96.94 257 CYS A CA 1
ATOM 1898 C C . CYS A 1 257 ? -1.643 10.817 7.678 1.00 96.94 257 CYS A C 1
ATOM 1900 O O . CYS A 1 257 ? -2.414 11.774 7.566 1.00 96.94 257 CYS A O 1
ATOM 1902 N N . SER A 1 258 ? -2.044 9.557 7.479 1.00 97.00 258 SER A N 1
ATOM 1903 C CA . SER A 1 258 ? -3.414 9.246 7.076 1.00 97.00 258 SER A CA 1
ATOM 1904 C C . SER A 1 258 ? -4.428 9.665 8.144 1.00 97.00 258 SER A C 1
ATOM 1906 O O . SER A 1 258 ? -5.440 10.296 7.832 1.00 97.00 258 SER A O 1
ATOM 1908 N N . TYR A 1 259 ? -4.147 9.390 9.423 1.00 97.94 259 TYR A N 1
ATOM 1909 C CA . TYR A 1 259 ? -5.015 9.839 10.511 1.00 97.94 259 TYR A CA 1
ATOM 1910 C C . TYR A 1 259 ? -5.118 11.367 10.568 1.00 97.94 259 TYR A C 1
ATOM 1912 O O . TYR A 1 259 ? -6.225 11.902 10.656 1.00 97.94 259 TYR A O 1
ATOM 1920 N N . ALA A 1 260 ? -3.988 12.074 10.493 1.00 96.88 260 ALA A N 1
ATOM 1921 C CA . ALA A 1 260 ? -3.964 13.532 10.514 1.00 96.88 260 ALA A CA 1
ATOM 1922 C C . ALA A 1 260 ? -4.750 14.132 9.338 1.00 96.88 260 ALA A C 1
ATOM 1924 O O . ALA A 1 260 ? -5.596 15.001 9.543 1.00 96.88 260 ALA A O 1
ATOM 1925 N N . SER A 1 261 ? -4.558 13.589 8.134 1.00 95.38 261 SER A N 1
ATOM 1926 C CA . SER A 1 261 ? -5.279 14.003 6.927 1.00 95.38 261 SER A CA 1
ATOM 1927 C C . SER A 1 261 ? -6.785 13.776 7.062 1.00 95.38 261 SER A C 1
ATOM 1929 O O . SER A 1 261 ? -7.577 14.672 6.766 1.00 95.38 261 SER A O 1
ATOM 1931 N N . ALA A 1 262 ? -7.202 12.610 7.566 1.00 94.38 262 ALA A N 1
ATOM 1932 C CA . ALA A 1 262 ? -8.611 12.310 7.814 1.00 94.38 262 ALA A CA 1
ATOM 1933 C C . ALA A 1 262 ? -9.226 13.257 8.861 1.00 94.38 262 ALA A C 1
ATOM 1935 O O . ALA A 1 262 ? -10.366 13.702 8.707 1.00 94.38 262 ALA A O 1
ATOM 1936 N N . LEU A 1 263 ? -8.472 13.604 9.910 1.00 95.69 263 LEU A N 1
ATOM 1937 C CA . LEU A 1 263 ? -8.897 14.566 10.925 1.00 95.69 263 LEU A CA 1
ATOM 1938 C C . LEU A 1 263 ? -9.035 15.983 10.350 1.00 95.69 263 LEU A C 1
ATOM 1940 O O . LEU A 1 263 ? -10.014 16.666 10.651 1.00 95.69 263 LEU A O 1
ATOM 1944 N N . ASN A 1 264 ? -8.101 16.408 9.500 1.00 95.31 264 ASN A N 1
ATOM 1945 C CA . ASN A 1 264 ? -8.157 17.696 8.817 1.00 95.31 264 ASN A CA 1
ATOM 1946 C C . ASN A 1 264 ? -9.391 17.787 7.907 1.00 95.31 264 ASN A C 1
ATOM 1948 O O . ASN A 1 264 ? -10.184 18.710 8.060 1.00 95.31 264 ASN A O 1
ATOM 1952 N N . HIS A 1 265 ? -9.638 16.783 7.057 1.00 91.94 265 HIS A N 1
ATOM 1953 C CA . HIS A 1 265 ? -10.853 16.727 6.233 1.00 91.94 265 HIS A CA 1
ATOM 1954 C C . HIS A 1 265 ? -12.141 16.769 7.063 1.00 91.94 265 HIS A C 1
ATOM 1956 O O . HIS A 1 265 ? -13.104 17.433 6.681 1.00 91.94 265 HIS A O 1
ATOM 1962 N N . LYS A 1 266 ? -12.167 16.079 8.209 1.00 93.19 266 LYS A N 1
ATOM 1963 C CA . LYS A 1 266 ? -13.325 16.079 9.110 1.00 93.19 266 LYS A CA 1
ATOM 1964 C C . LYS A 1 266 ? -13.594 17.461 9.711 1.00 93.19 266 LYS A C 1
ATOM 1966 O O . LYS A 1 266 ? -14.753 17.837 9.869 1.00 93.19 266 LYS A O 1
ATOM 1971 N N . ASN A 1 267 ? -12.543 18.189 10.077 1.00 94.25 267 ASN A N 1
ATOM 1972 C CA . ASN A 1 267 ? -12.663 19.477 10.757 1.00 94.25 267 ASN A CA 1
ATOM 1973 C C . ASN A 1 267 ? -12.796 20.655 9.777 1.00 94.25 267 ASN A C 1
ATOM 1975 O O . ASN A 1 267 ? -13.391 21.670 10.131 1.00 94.25 267 ASN A O 1
ATOM 1979 N N . ASN A 1 268 ? -12.281 20.510 8.553 1.00 91.00 268 ASN A N 1
ATOM 1980 C CA . ASN A 1 268 ? -12.186 21.563 7.548 1.00 91.00 268 ASN A CA 1
ATOM 1981 C C . ASN A 1 268 ? -12.751 21.066 6.203 1.00 91.00 268 ASN A C 1
ATOM 1983 O O . ASN A 1 268 ? -12.030 20.419 5.440 1.00 91.00 268 ASN A O 1
ATOM 1987 N N . PRO A 1 269 ? -14.004 21.414 5.846 1.00 79.25 269 PRO A N 1
ATOM 1988 C CA . PRO A 1 269 ? -14.647 20.988 4.594 1.00 79.25 269 PRO A CA 1
ATOM 1989 C C . PRO A 1 269 ? -13.961 21.429 3.284 1.00 79.25 269 PRO A C 1
ATOM 1991 O O . PRO A 1 269 ? -14.437 21.077 2.210 1.00 79.25 269 PRO A O 1
ATOM 1994 N N . GLY A 1 270 ? -12.860 22.184 3.350 1.00 79.56 270 GLY A N 1
ATOM 1995 C CA . GLY A 1 270 ? -12.016 22.553 2.208 1.00 79.56 270 GLY A CA 1
ATOM 1996 C C . GLY A 1 270 ? -10.574 22.044 2.284 1.00 79.56 270 GLY A C 1
ATOM 1997 O O . GLY A 1 270 ? -9.800 22.417 1.417 1.00 79.56 270 GLY A O 1
ATOM 1998 N N . PHE A 1 271 ? -10.237 21.216 3.288 1.00 84.94 271 PHE A N 1
ATOM 1999 C CA . PHE A 1 271 ? -8.872 20.824 3.668 1.00 84.94 271 PHE A CA 1
ATOM 2000 C C . PHE A 1 271 ? -7.985 22.033 4.016 1.00 84.94 271 PHE A C 1
ATOM 2002 O O . PHE A 1 271 ? -7.695 22.884 3.180 1.00 84.94 271 PHE A O 1
ATOM 2009 N N . ASP A 1 272 ? -7.533 22.134 5.266 1.00 89.25 272 ASP A N 1
ATOM 2010 C CA . ASP A 1 272 ? -6.590 23.194 5.630 1.00 89.25 272 ASP A CA 1
ATOM 2011 C C . ASP A 1 272 ? -5.174 22.796 5.195 1.00 89.25 272 ASP A C 1
ATOM 2013 O O . ASP A 1 272 ? -4.514 21.991 5.854 1.00 89.25 272 ASP A O 1
ATOM 2017 N N . GLU A 1 273 ? -4.693 23.366 4.088 1.00 87.19 273 GLU A N 1
ATOM 2018 C CA . GLU A 1 273 ? -3.327 23.156 3.588 1.00 87.19 273 GLU A CA 1
ATOM 2019 C C . GLU A 1 273 ? -2.239 23.608 4.575 1.00 87.19 273 GLU A C 1
ATOM 2021 O O . GLU A 1 273 ? -1.070 23.264 4.404 1.00 87.19 273 GLU A O 1
ATOM 2026 N N . LYS A 1 274 ? -2.597 24.378 5.609 1.00 88.38 274 LYS A N 1
ATOM 2027 C CA . LYS A 1 274 ? -1.681 24.857 6.649 1.00 88.38 274 LYS A CA 1
ATOM 2028 C C . LYS A 1 274 ? -1.779 24.057 7.947 1.00 88.38 274 LYS A C 1
ATOM 2030 O O . LYS A 1 274 ? -1.087 24.410 8.905 1.00 88.38 274 LYS A O 1
ATOM 2035 N N . ASP A 1 275 ? -2.589 22.999 7.994 1.00 92.44 275 ASP A N 1
ATOM 2036 C CA . ASP A 1 275 ? -2.746 22.181 9.194 1.00 92.44 275 ASP A CA 1
ATOM 2037 C C . ASP A 1 275 ? -1.402 21.588 9.635 1.00 92.44 275 ASP A C 1
ATOM 2039 O O . ASP A 1 275 ? -0.765 20.800 8.930 1.00 92.44 275 ASP A O 1
ATOM 2043 N N . TYR A 1 276 ? -0.976 21.973 10.837 1.00 92.00 276 TYR A N 1
ATOM 2044 C CA . TYR A 1 276 ? 0.314 21.580 11.393 1.00 92.00 276 TYR A CA 1
ATOM 2045 C C . TYR A 1 276 ? 0.433 20.060 11.508 1.00 92.00 276 TYR A C 1
ATOM 2047 O O . TYR A 1 276 ? 1.471 19.492 11.165 1.00 92.00 276 TYR A O 1
ATOM 2055 N N . LEU A 1 277 ? -0.610 19.389 12.009 1.00 94.50 277 LEU A N 1
ATOM 2056 C CA . LEU A 1 277 ? -0.540 17.958 12.288 1.00 94.50 277 LEU A CA 1
ATOM 2057 C C . LEU A 1 277 ? -0.411 17.165 10.986 1.00 94.50 277 LEU A C 1
ATOM 2059 O O . LEU A 1 277 ? 0.459 16.305 10.878 1.00 94.50 277 LEU A O 1
ATOM 2063 N N . THR A 1 278 ? -1.221 17.498 9.984 1.00 94.50 278 THR A N 1
ATOM 2064 C CA . THR A 1 278 ? -1.162 16.901 8.648 1.00 94.50 278 THR A CA 1
ATOM 2065 C C . THR A 1 278 ? 0.191 17.157 8.008 1.00 94.50 278 THR A C 1
ATOM 2067 O O . THR A 1 278 ? 0.856 16.215 7.590 1.00 94.50 278 THR A O 1
ATOM 2070 N N . ASN A 1 279 ? 0.658 18.405 7.978 1.00 91.69 279 ASN A N 1
ATOM 2071 C CA . ASN A 1 279 ? 1.901 18.721 7.280 1.00 91.69 279 ASN A CA 1
ATOM 2072 C C . ASN A 1 279 ? 3.132 18.109 7.959 1.00 91.69 279 ASN A C 1
ATOM 2074 O O . ASN A 1 279 ? 4.007 17.591 7.270 1.00 91.69 279 ASN A O 1
ATOM 2078 N N . SER A 1 280 ? 3.178 18.093 9.294 1.00 91.69 280 SER A N 1
ATOM 2079 C CA . SER A 1 280 ? 4.293 17.498 10.041 1.00 91.69 280 SER A CA 1
ATOM 2080 C C . SER A 1 280 ? 4.337 15.969 9.981 1.00 91.69 280 SER A C 1
ATOM 2082 O O . SER A 1 280 ? 5.430 15.412 10.036 1.00 91.69 280 SER A O 1
ATOM 2084 N N . THR A 1 281 ? 3.190 15.289 9.861 1.00 94.31 281 THR A N 1
ATOM 2085 C CA . THR A 1 281 ? 3.119 13.814 9.793 1.00 94.31 281 THR A CA 1
ATOM 2086 C C . THR A 1 281 ? 3.179 13.269 8.369 1.00 94.31 281 THR A C 1
ATOM 2088 O O . THR A 1 281 ? 3.672 12.164 8.162 1.00 94.31 281 THR A O 1
ATOM 2091 N N . CYS A 1 282 ? 2.719 14.042 7.384 1.00 92.94 282 CYS A N 1
ATOM 2092 C CA . CYS A 1 282 ? 2.814 13.728 5.956 1.00 92.94 282 CYS A CA 1
ATOM 2093 C C . CYS A 1 282 ? 4.083 14.278 5.295 1.00 92.94 282 CYS A C 1
ATOM 2095 O O . CYS A 1 282 ? 4.197 14.215 4.074 1.00 92.94 282 CYS A O 1
ATOM 2097 N N . CYS A 1 283 ? 4.992 14.871 6.077 1.00 90.94 283 CYS A N 1
ATOM 2098 C CA . CYS A 1 283 ? 6.225 15.487 5.591 1.00 90.94 283 CYS A CA 1
ATOM 2099 C C . CYS A 1 283 ? 5.983 16.478 4.438 1.00 90.94 283 CYS A C 1
ATOM 2101 O O . CYS A 1 283 ? 6.735 16.537 3.467 1.00 90.94 283 CYS A O 1
ATOM 2103 N N . LYS A 1 284 ? 4.898 17.256 4.531 1.00 86.56 284 LYS A N 1
ATOM 2104 C CA . LYS A 1 284 ? 4.618 18.360 3.607 1.00 86.56 284 LYS A CA 1
ATOM 2105 C C . LYS A 1 284 ? 5.325 19.615 4.096 1.00 86.56 284 LYS A C 1
ATOM 2107 O O . LYS A 1 284 ? 5.577 19.776 5.292 1.00 86.56 284 LYS A O 1
ATOM 2112 N N . LEU A 1 285 ? 5.618 20.528 3.172 1.00 79.69 285 LEU A N 1
ATOM 2113 C CA . LEU A 1 285 ? 6.238 21.810 3.502 1.00 79.69 285 LEU A CA 1
ATOM 2114 C C . LEU A 1 285 ? 5.503 22.515 4.658 1.00 79.69 285 LEU A C 1
ATOM 2116 O O . LEU A 1 285 ? 4.271 22.547 4.666 1.00 79.69 285 LEU A O 1
ATOM 2120 N N . PRO A 1 286 ? 6.234 23.115 5.616 1.00 81.00 286 PRO A N 1
ATOM 2121 C CA . PRO A 1 286 ? 7.697 23.209 5.712 1.00 81.00 286 PRO A CA 1
ATOM 2122 C C . PRO A 1 286 ? 8.441 21.962 6.235 1.00 81.00 286 PRO A C 1
ATOM 2124 O O . PRO A 1 286 ? 9.658 21.974 6.204 1.00 81.00 286 PRO A O 1
ATOM 2127 N N . TRP A 1 287 ? 7.790 20.883 6.679 1.00 81.00 287 TRP A N 1
ATOM 2128 C CA . TRP A 1 287 ? 8.448 19.679 7.236 1.00 81.00 287 TRP A CA 1
ATOM 2129 C C . TRP A 1 287 ? 8.935 18.684 6.171 1.00 81.00 287 TRP A C 1
ATOM 2131 O O . TRP A 1 287 ? 8.953 17.485 6.428 1.00 81.00 287 TRP A O 1
ATOM 2141 N N . GLY A 1 288 ? 9.273 19.151 4.965 1.00 70.38 288 GLY A N 1
ATOM 2142 C CA . GLY A 1 288 ? 9.608 18.280 3.834 1.00 70.38 288 GLY A CA 1
ATOM 2143 C C . GLY A 1 288 ? 10.791 17.339 4.095 1.00 70.38 288 GLY A C 1
ATOM 2144 O O . GLY A 1 288 ? 11.500 17.451 5.101 1.00 70.38 288 GLY A O 1
ATOM 2145 N N . SER A 1 289 ? 11.019 16.412 3.163 1.00 64.06 289 SER A N 1
ATOM 2146 C CA . SER A 1 289 ? 12.138 15.470 3.250 1.00 64.06 289 SER A CA 1
ATOM 2147 C C . SER A 1 289 ? 13.486 16.208 3.304 1.00 64.06 289 SER A C 1
ATOM 2149 O O . SER A 1 289 ? 13.625 17.358 2.871 1.00 64.06 289 SER A O 1
ATOM 2151 N N . ALA A 1 290 ? 14.518 15.543 3.832 1.00 56.09 290 ALA A N 1
ATOM 2152 C CA . ALA A 1 290 ? 15.857 16.122 3.992 1.00 56.09 290 ALA A CA 1
ATOM 2153 C C . ALA A 1 290 ? 16.481 16.637 2.673 1.00 56.09 290 ALA A C 1
ATOM 2155 O O . ALA A 1 290 ? 17.445 17.404 2.706 1.00 56.09 290 ALA A O 1
ATOM 2156 N N . GLN A 1 291 ? 15.931 16.237 1.522 1.00 55.81 291 GLN A N 1
ATOM 2157 C CA . GLN A 1 291 ? 16.404 16.600 0.187 1.00 55.81 291 GLN A CA 1
ATOM 2158 C C . GLN A 1 291 ? 16.141 18.080 -0.169 1.00 55.81 291 GLN A C 1
ATOM 2160 O O . GLN A 1 291 ? 16.894 18.643 -0.960 1.00 55.81 291 GLN A O 1
ATOM 2165 N N . ASP A 1 292 ? 15.191 18.751 0.500 1.00 56.78 292 ASP A N 1
ATOM 2166 C CA . ASP A 1 292 ? 14.816 20.157 0.248 1.00 56.78 292 ASP A CA 1
ATOM 2167 C C . ASP A 1 292 ? 15.217 21.122 1.380 1.00 56.78 292 ASP A C 1
ATOM 2169 O O . ASP A 1 292 ? 14.608 22.172 1.592 1.00 56.78 292 ASP A O 1
ATOM 2173 N N . TYR A 1 293 ? 16.303 20.813 2.098 1.00 54.94 293 TYR A N 1
ATOM 2174 C CA . TYR A 1 293 ? 16.782 21.550 3.281 1.00 54.94 293 TYR A CA 1
ATOM 2175 C C . TYR A 1 293 ? 16.823 23.090 3.118 1.00 54.94 293 TYR A C 1
ATOM 2177 O O . TYR A 1 293 ? 16.567 23.826 4.070 1.00 54.94 293 TYR A O 1
ATOM 2185 N N . LYS A 1 294 ? 17.091 23.598 1.902 1.00 59.22 294 LYS A N 1
ATOM 2186 C CA . LYS A 1 294 ? 17.117 25.043 1.592 1.00 59.22 294 LYS A CA 1
ATOM 2187 C C . LYS A 1 294 ? 15.735 25.673 1.360 1.00 59.22 294 LYS A C 1
ATOM 2189 O O . LYS A 1 294 ? 15.602 26.876 1.559 1.00 59.22 294 LYS A O 1
ATOM 2194 N N . GLN A 1 295 ? 14.738 24.900 0.929 1.00 59.88 295 GLN A N 1
ATOM 2195 C CA . GLN A 1 295 ? 13.371 25.374 0.664 1.00 59.88 295 GLN A CA 1
ATOM 2196 C C . GLN A 1 295 ? 12.474 25.264 1.912 1.00 59.88 295 GLN A C 1
ATOM 2198 O O . GLN A 1 295 ? 11.512 26.014 2.055 1.00 59.88 295 GLN A O 1
ATOM 2203 N N . ASN A 1 296 ? 12.850 24.399 2.859 1.00 63.50 296 ASN A N 1
ATOM 2204 C CA . ASN A 1 296 ? 12.033 24.006 4.013 1.00 63.50 296 ASN A CA 1
ATOM 2205 C C . ASN A 1 296 ? 12.287 24.839 5.283 1.00 63.50 296 ASN A C 1
ATOM 2207 O O . ASN A 1 296 ? 11.784 24.516 6.356 1.00 63.50 296 ASN A O 1
ATOM 2211 N N . GLY A 1 297 ? 13.122 25.883 5.211 1.00 65.12 297 GLY A N 1
ATOM 2212 C CA . GLY A 1 297 ? 13.460 26.709 6.378 1.00 65.12 297 GLY A CA 1
ATOM 2213 C C . GLY A 1 297 ? 14.140 25.935 7.520 1.00 65.12 297 GLY A C 1
ATOM 2214 O O . GLY A 1 297 ? 13.980 26.309 8.679 1.00 65.12 297 GLY A O 1
ATOM 2215 N N . ASN A 1 298 ? 14.886 24.866 7.202 1.00 63.97 298 ASN A N 1
ATOM 2216 C CA . ASN A 1 298 ? 15.513 23.918 8.141 1.00 63.97 298 ASN A CA 1
ATOM 2217 C C . ASN A 1 298 ? 14.537 23.092 9.008 1.00 63.97 298 ASN A C 1
ATOM 2219 O O . ASN A 1 298 ? 14.935 22.577 10.055 1.00 63.97 298 ASN A O 1
ATOM 2223 N N . MET A 1 299 ? 13.274 22.939 8.604 1.00 70.69 299 MET A N 1
ATOM 2224 C CA . MET A 1 299 ? 12.322 22.075 9.305 1.00 70.69 299 MET A CA 1
ATOM 2225 C C . MET A 1 299 ? 12.332 20.669 8.694 1.00 70.69 299 MET A C 1
ATOM 2227 O O . MET A 1 299 ? 11.967 20.478 7.540 1.00 70.69 299 MET A O 1
ATOM 2231 N N . SER A 1 300 ? 12.776 19.679 9.470 1.00 77.12 300 SER A N 1
ATOM 2232 C CA . SER A 1 300 ? 12.746 18.267 9.068 1.00 77.12 300 SER A CA 1
ATOM 2233 C C . SER A 1 300 ? 11.443 17.618 9.510 1.00 77.12 300 SER A C 1
ATOM 2235 O O . SER A 1 300 ? 10.987 17.855 10.634 1.00 77.12 300 SER A O 1
ATOM 2237 N N . CYS A 1 301 ? 10.905 16.719 8.685 1.00 86.25 301 CYS A N 1
ATOM 2238 C CA . CYS A 1 301 ? 9.959 15.718 9.163 1.00 86.25 301 CYS A CA 1
ATOM 2239 C C . CYS A 1 301 ? 10.633 14.900 10.271 1.00 86.25 301 CYS A C 1
ATOM 2241 O O . CYS A 1 301 ? 11.699 14.319 10.049 1.00 86.25 301 CYS A O 1
ATOM 2243 N N . ASN A 1 302 ? 10.074 14.915 11.481 1.00 89.88 302 ASN A N 1
ATOM 2244 C CA . ASN A 1 302 ? 10.665 14.239 12.629 1.00 89.88 302 ASN A CA 1
ATOM 2245 C C . ASN A 1 302 ? 9.577 13.526 13.440 1.00 89.88 302 ASN A C 1
ATOM 2247 O O . ASN A 1 302 ? 8.883 14.177 14.225 1.00 89.88 302 ASN A O 1
ATOM 2251 N N . PRO A 1 303 ? 9.465 12.192 13.323 1.00 92.06 303 PRO A N 1
ATOM 2252 C CA . PRO A 1 303 ? 8.497 11.424 14.091 1.00 92.06 303 PRO A CA 1
ATOM 2253 C C . PRO A 1 303 ? 8.611 11.592 15.605 1.00 92.06 303 PRO A C 1
ATOM 2255 O O . PRO A 1 303 ? 7.625 11.403 16.308 1.00 92.06 303 PRO A O 1
ATOM 2258 N N . LEU A 1 304 ? 9.770 11.993 16.137 1.00 91.62 304 LEU A N 1
ATOM 2259 C CA . LEU A 1 304 ? 9.943 12.225 17.576 1.00 91.62 304 LEU A CA 1
ATOM 2260 C C . LEU A 1 304 ? 9.115 13.402 18.112 1.00 91.62 304 LEU A C 1
ATOM 2262 O O . LEU A 1 304 ? 8.983 13.536 19.324 1.00 91.62 304 LEU A O 1
ATOM 2266 N N . THR A 1 305 ? 8.573 14.261 17.243 1.00 91.38 305 THR A N 1
ATOM 2267 C CA . THR A 1 305 ? 7.729 15.395 17.649 1.00 91.38 305 THR A CA 1
ATOM 2268 C C . THR A 1 305 ? 6.240 15.152 17.410 1.00 91.38 305 THR A C 1
ATOM 2270 O O . THR A 1 305 ? 5.436 16.054 17.638 1.00 91.38 305 THR A O 1
ATOM 2273 N N . TRP A 1 306 ? 5.852 13.982 16.900 1.00 94.81 306 TRP A N 1
ATOM 2274 C CA . TRP A 1 306 ? 4.449 13.664 16.626 1.00 94.81 306 TRP A CA 1
ATOM 2275 C C . TRP A 1 306 ? 3.713 13.241 17.902 1.00 94.81 306 TRP A C 1
ATOM 2277 O O . TRP A 1 306 ? 4.348 12.717 18.821 1.00 94.81 306 TRP A O 1
ATOM 2287 N N . PRO A 1 307 ? 2.378 13.409 17.974 1.00 97.38 307 PRO A N 1
ATOM 2288 C CA . PRO A 1 307 ? 1.612 12.917 19.112 1.00 97.38 307 PRO A CA 1
ATOM 2289 C C . PRO A 1 307 ? 1.780 11.403 19.263 1.00 97.38 307 PRO A C 1
ATOM 2291 O O . PRO A 1 307 ? 1.563 10.647 18.313 1.00 97.38 307 PRO A O 1
ATOM 2294 N N . GLU A 1 308 ? 2.174 10.966 20.460 1.00 97.00 308 GLU A N 1
ATOM 2295 C CA . GLU A 1 308 ? 2.540 9.570 20.728 1.00 97.00 308 GLU A CA 1
ATOM 2296 C C . GLU A 1 308 ? 1.423 8.584 20.387 1.00 97.00 308 GLU A C 1
ATOM 2298 O O . GLU A 1 308 ? 1.699 7.478 19.938 1.00 97.00 308 GLU A O 1
ATOM 2303 N N . ASP A 1 309 ? 0.166 8.994 20.547 1.00 98.00 309 ASP A N 1
ATOM 2304 C CA . ASP A 1 309 ? -0.995 8.130 20.374 1.00 98.00 309 ASP A CA 1
ATOM 2305 C C . ASP A 1 309 ? -1.385 7.855 18.918 1.00 98.00 309 ASP A C 1
ATOM 2307 O O . ASP A 1 309 ? -2.242 7.004 18.662 1.00 98.00 309 ASP A O 1
ATOM 2311 N N . ILE A 1 310 ? -0.733 8.528 17.968 1.00 97.81 310 ILE A N 1
ATOM 2312 C CA . ILE A 1 310 ? -0.875 8.285 16.527 1.00 97.81 310 ILE A CA 1
ATOM 2313 C C . ILE A 1 310 ? 0.461 8.000 15.834 1.00 97.81 310 ILE A C 1
ATOM 2315 O O . ILE A 1 310 ? 0.495 7.844 14.615 1.00 97.81 310 ILE A O 1
ATOM 2319 N N . ASN A 1 311 ? 1.572 7.967 16.574 1.00 97.00 311 ASN A N 1
ATOM 2320 C CA . ASN A 1 311 ? 2.912 7.894 16.005 1.00 97.00 311 ASN A CA 1
ATOM 2321 C C . ASN A 1 311 ? 3.267 6.474 15.536 1.00 97.00 311 ASN A C 1
ATOM 2323 O O . ASN A 1 311 ? 3.997 5.729 16.191 1.00 97.00 311 ASN A O 1
ATOM 2327 N N . THR A 1 312 ? 2.764 6.098 14.363 1.00 97.50 312 THR A N 1
ATOM 2328 C CA . THR A 1 312 ? 2.988 4.769 13.781 1.00 97.50 312 THR A CA 1
ATOM 2329 C C . THR A 1 312 ? 4.359 4.593 13.123 1.00 97.50 312 THR A C 1
ATOM 2331 O O . THR A 1 312 ? 4.652 3.499 12.645 1.00 97.50 312 THR A O 1
ATOM 2334 N N . ALA A 1 313 ? 5.221 5.617 13.086 1.00 96.06 313 ALA A N 1
ATOM 2335 C CA . ALA A 1 313 ? 6.492 5.544 12.358 1.00 96.06 313 ALA A CA 1
ATOM 2336 C C . ALA A 1 313 ? 7.439 4.497 12.964 1.00 96.06 313 ALA A C 1
ATOM 2338 O O . ALA A 1 313 ? 7.980 3.646 12.254 1.00 96.06 313 ALA A O 1
ATOM 2339 N N . ALA A 1 314 ? 7.612 4.530 14.290 1.00 94.94 314 ALA A N 1
ATOM 2340 C CA . ALA A 1 314 ? 8.423 3.549 15.010 1.00 94.94 314 ALA A CA 1
ATOM 2341 C C . ALA A 1 314 ? 7.763 2.161 15.000 1.00 94.94 314 ALA A C 1
ATOM 2343 O O . ALA A 1 314 ? 8.450 1.152 14.846 1.00 94.94 314 ALA A O 1
ATOM 2344 N N . PHE A 1 315 ? 6.429 2.124 15.096 1.00 97.12 315 PHE A N 1
ATOM 2345 C CA . PHE A 1 315 ? 5.635 0.900 15.019 1.00 97.12 315 PHE A CA 1
ATOM 2346 C C . PHE A 1 315 ? 5.872 0.149 13.716 1.00 97.12 315 PHE A C 1
ATOM 2348 O O . PHE A 1 315 ? 6.331 -0.993 13.735 1.00 97.12 315 PHE A O 1
ATOM 2355 N N . PHE A 1 316 ? 5.645 0.803 12.578 1.00 97.19 316 PHE A N 1
ATOM 2356 C CA . PHE A 1 316 ? 5.881 0.183 11.283 1.00 97.19 316 PHE A CA 1
ATOM 2357 C C . PHE A 1 316 ? 7.354 -0.167 11.094 1.00 97.19 316 PHE A C 1
ATOM 2359 O O . PHE A 1 316 ? 7.642 -1.264 10.628 1.00 97.19 316 PHE A O 1
ATOM 2366 N N . LYS A 1 317 ? 8.296 0.680 11.533 1.00 94.69 317 LYS A N 1
ATOM 2367 C CA . LYS A 1 317 ? 9.728 0.385 11.382 1.00 94.69 317 LYS A CA 1
ATOM 2368 C C . LYS A 1 317 ? 10.171 -0.867 12.142 1.00 94.69 317 LYS A C 1
ATOM 2370 O O . LYS A 1 317 ? 11.032 -1.588 11.647 1.00 94.69 317 LYS A O 1
ATOM 2375 N N . GLN A 1 318 ? 9.576 -1.161 13.302 1.00 94.12 318 GLN A N 1
ATOM 2376 C CA . GLN A 1 318 ? 9.876 -2.386 14.052 1.00 94.12 318 GLN A CA 1
ATOM 2377 C C . GLN A 1 318 ? 9.482 -3.649 13.274 1.00 94.12 318 GLN A C 1
ATOM 2379 O O . GLN A 1 318 ? 10.230 -4.625 13.272 1.00 94.12 318 GLN A O 1
ATOM 2384 N N . TYR A 1 319 ? 8.308 -3.653 12.639 1.00 93.06 319 TYR A N 1
ATOM 2385 C CA . TYR A 1 319 ? 7.797 -4.835 11.934 1.00 93.06 319 TYR A CA 1
ATOM 2386 C C . TYR A 1 319 ? 8.185 -4.891 10.455 1.00 93.06 319 TYR A C 1
ATOM 2388 O O . TYR A 1 319 ? 8.058 -5.943 9.828 1.00 93.06 319 TYR A O 1
ATOM 2396 N N . LEU A 1 320 ? 8.656 -3.770 9.913 1.00 91.12 320 LEU A N 1
ATOM 2397 C CA . LEU A 1 320 ? 9.084 -3.593 8.536 1.00 91.12 320 LEU A CA 1
ATOM 2398 C C . LEU A 1 320 ? 10.456 -2.874 8.505 1.00 91.12 320 LEU A C 1
ATOM 2400 O O . LEU A 1 320 ? 10.561 -1.723 8.077 1.00 91.12 320 LEU A O 1
ATOM 2404 N N . PRO A 1 321 ? 11.542 -3.514 8.974 1.00 84.25 321 PRO A N 1
ATOM 2405 C CA . PRO A 1 321 ? 12.838 -2.850 9.139 1.00 84.25 321 PRO A CA 1
ATOM 2406 C C . PRO A 1 321 ? 13.453 -2.376 7.814 1.00 84.25 321 PRO A C 1
ATOM 2408 O O . PRO A 1 321 ? 14.126 -1.346 7.794 1.00 84.25 321 PRO A O 1
ATOM 2411 N N . ALA A 1 322 ? 13.175 -3.071 6.707 1.00 80.00 322 ALA A N 1
ATOM 2412 C CA . ALA A 1 322 ? 13.617 -2.708 5.357 1.00 80.00 322 ALA A CA 1
ATOM 2413 C C . ALA A 1 322 ? 12.617 -1.813 4.591 1.00 80.00 322 ALA A C 1
ATOM 2415 O O . ALA A 1 322 ? 12.881 -1.450 3.452 1.00 80.00 322 ALA A O 1
ATOM 2416 N N . ALA A 1 323 ? 11.481 -1.459 5.201 1.00 80.50 323 ALA A N 1
ATOM 2417 C CA . ALA A 1 323 ? 10.449 -0.621 4.593 1.00 80.50 323 ALA A CA 1
ATOM 2418 C C . ALA A 1 323 ? 10.574 0.854 4.973 1.00 80.50 323 ALA A C 1
ATOM 2420 O O . ALA A 1 323 ? 11.158 1.213 6.013 1.00 80.50 323 ALA A O 1
ATOM 2421 N N . TYR A 1 324 ? 9.896 1.686 4.187 1.00 86.31 324 TYR A N 1
ATOM 2422 C CA . TYR A 1 324 ? 9.517 3.034 4.585 1.00 86.31 324 TYR A CA 1
ATOM 2423 C C . TYR A 1 324 ? 8.331 2.991 5.556 1.00 86.31 324 TYR A C 1
ATOM 2425 O O . TYR A 1 324 ? 7.282 2.410 5.275 1.00 86.31 324 TYR A O 1
ATOM 2433 N N . SER A 1 325 ? 8.508 3.591 6.735 1.00 92.44 325 SER A N 1
ATOM 2434 C CA . SER A 1 325 ? 7.462 3.717 7.761 1.00 92.44 325 SER A CA 1
ATOM 2435 C C . SER A 1 325 ? 6.814 5.104 7.808 1.00 92.44 325 SER A C 1
ATOM 2437 O O . SER A 1 325 ? 5.791 5.281 8.470 1.00 92.44 325 SER A O 1
ATOM 2439 N N . TYR A 1 326 ? 7.428 6.072 7.128 1.00 92.88 326 TYR A N 1
ATOM 2440 C CA . TYR A 1 326 ? 6.973 7.435 6.866 1.00 92.88 326 TYR A CA 1
ATOM 2441 C C . TYR A 1 326 ? 7.796 8.009 5.691 1.00 92.88 326 TYR A C 1
ATOM 2443 O O . TYR A 1 326 ? 8.739 7.349 5.246 1.00 92.88 326 TYR A O 1
ATOM 2451 N N . ALA A 1 327 ? 7.389 9.170 5.170 1.00 87.06 327 ALA A N 1
ATOM 2452 C CA . ALA A 1 327 ? 8.000 9.823 4.006 1.00 87.06 327 ALA A CA 1
ATOM 2453 C C . ALA A 1 327 ? 9.354 10.503 4.294 1.00 87.06 327 ALA A C 1
ATOM 2455 O O . ALA A 1 327 ? 9.607 10.886 5.460 1.00 87.06 327 ALA A O 1
#

pLDDT: mean 85.8, std 15.34, range [35.97, 98.56]

Foldseek 3Di:
DDDDDDPPPPPPPPPPPDDDQDFWDKDKDWDPDQFKKKKFKAKAAWDDDVPDPDTDGQADQDPVQEHDHLEALQQDATDPPSPHHSGDHHYDWVLGIDMFGDDPPVPDIRMDMTTGGARMWIKMWIAGQWDQDPVRATQHLDRLSFLQRSVPRGGDSRNSNDDGALTKMWIWGGCDVHHIDIAIACQRWHFAFDKDADDPPPDDLPPDPPSVLRRDMFTFNDDLLVVDCDDPRVLAANVQFFDAGPVRDGRGGGAQLRSQQVVQCVVPVVRDPPRPSNCLQQCHALQHDPVPCVVNVNHHNDLVPHRSRRSCQVVCCVRGVSYHSHD

Sequence (327 aa):
MKSLLVLAAVLVAALLVPGTLAADHTIQFQNHCEYEVSVVIVGGMQYKATGSSAVYSACQCMGDTTCVPTTMCNYTACGENNKNKCDQGTPLVDGGGFILDADLRPGATTTHTITVPKFWQGSFQPRTNCHLDTSGNYVCDYEQHTCRAYQDGKGKVDCGGHGITDAIKGEINFDENGVDTYDVSAVDGFNVPTTIELVPGTFTARDLTPVEYACTKSGTNKDLRAEIGTGNWTNLSSSKLLITNAAGKAIAVRSACSYASALNHKNNPGFDEKDYLTNSTCCKLPWGSAQDYKQNGNMSCNPLTWPEDINTAAFFKQYLPAAYSYA

Secondary structure (DSSP, 8-state):
------------------S-PPPPEEEEEEE-SSS-EEEEEEEEE-EE-TT---EE-SS-B-TTS-B--SEE-TT-EESGGG-EE---SEEPGGGGEEEE----STT--EEEEEEE-TTEEEEEEEE-SEEE-TTS-EEESSGGGS-B-TTT--B-SS-TT---SSS-EEEEEEEETTEEEEEEE-TT-BSS--EE-PPTTS---TT-SSTTTTT--EE-SS--GGGTTSGGGTTS-HHHHEEE-TTS-EEEE--HHHHHHHHHHHH-TT--TT-HHHHHHTT-TTS--GGGTTTTTT----GGGS-GGG-HHHHHHHH-TTSBS--